Protein AF-A0A8B6DAU2-F1 (afdb_monomer_lite)

Foldseek 3Di:
DDKWKKAWQACAPQNQKKKWKALPPPPDLQDFFQAAARGWIAGQRFQFTHHRHPDGPDHWHHHGHGKMWMWDQDPVQQKIWIDIPPHTTDIDRHDADVNGIAIEMEDEHAWTKMKTPDQADFAFDPVCPDPQDPDDDQDCPDVKGWDPRQWTWTWTQDPVRPDTGTYIYGYNDSFIKMKDFDWDWDQPDDDPDDTDTDTHGRIMMIHGDDPVVCVVVPNDD

Organism: Mytilus galloprovincialis (NCBI:txid29158)

pLDDT: mean 75.39, std 19.55, range [30.34, 98.69]

Sequence (221 aa):
MYPLFVEIIECGDKTNIGIGICPGKTYPVNRMPGWNRWSIAYHADDGGIFIEAGAANSHVVKCTKGDVMSMFCDVVSKQLVFYKNDQEVKQIKINIPRGGYWPMIGMHSVGECVKLLEKDPWTPDPDDIPPKPASFKTYKYGNLWISPARNVSLTKKGYTGNQCGWMLLHNPTKVLIGYKVYMSLLDVSSNYMVKSYNFLPKGLILYKPSSFLKALIGYKV

Radius of gyration: 17.77 Å; chains: 1; bounding box: 42×59×45 Å

InterPro domains:
  IPR001870 B30.2/SPRY domain [PS50188] (1-123)
  IPR003877 SPRY domain [PF00622] (11-115)
  IPR013320 Concanavalin A-like lectin/glucanase domain superfamily [SSF49899] (9-118)
  IPR043136 B30.2/SPRY domain superfamily [G3DSA:2.60.120.920] (5-119)

Structure (mmCIF, N/CA/C/O backbone):
data_AF-A0A8B6DAU2-F1
#
_entry.id   AF-A0A8B6DAU2-F1
#
loop_
_atom_site.group_PDB
_atom_site.id
_atom_site.type_symbol
_atom_site.label_atom_id
_atom_site.label_alt_id
_atom_site.label_comp_id
_atom_site.label_asym_id
_atom_site.label_entity_id
_atom_site.label_seq_id
_atom_site.pdbx_PDB_ins_code
_atom_site.Cartn_x
_atom_site.Cartn_y
_atom_site.Cartn_z
_atom_site.occupancy
_atom_site.B_iso_or_equiv
_atom_site.auth_seq_id
_atom_site.auth_comp_id
_atom_site.auth_asym_id
_atom_site.auth_atom_id
_atom_site.pdbx_PDB_model_num
ATOM 1 N N . MET A 1 1 ? -6.209 9.721 11.620 1.00 74.19 1 MET A N 1
ATOM 2 C CA . MET A 1 1 ? -5.287 9.924 10.476 1.00 74.19 1 MET A CA 1
ATOM 3 C C . MET A 1 1 ? -6.110 10.372 9.275 1.00 74.19 1 MET A C 1
ATOM 5 O O . MET A 1 1 ? -7.293 10.056 9.253 1.00 74.19 1 MET A O 1
ATOM 9 N N . TYR A 1 2 ? -5.541 11.097 8.304 1.00 75.38 2 TYR A N 1
ATOM 10 C CA . TYR A 1 2 ? -6.251 11.328 7.038 1.00 75.38 2 TYR A CA 1
ATOM 11 C C . TYR A 1 2 ? -6.525 9.981 6.348 1.00 75.38 2 TYR A C 1
ATOM 13 O O . TYR A 1 2 ? -5.619 9.145 6.321 1.00 75.38 2 TYR A O 1
ATOM 21 N N . PRO A 1 3 ? -7.740 9.746 5.825 1.00 85.12 3 PRO A N 1
ATOM 22 C CA . PRO A 1 3 ? -7.993 8.574 5.001 1.00 85.12 3 PRO A CA 1
ATOM 23 C C . PRO A 1 3 ? -7.134 8.630 3.733 1.00 85.12 3 PRO A C 1
ATOM 25 O O . PRO A 1 3 ? -6.794 9.716 3.255 1.00 85.12 3 PRO A O 1
ATOM 28 N N . LEU A 1 4 ? -6.787 7.454 3.221 1.00 88.06 4 LEU A N 1
ATOM 29 C CA . LEU A 1 4 ? -6.023 7.281 1.990 1.00 88.06 4 LEU A CA 1
ATOM 30 C C . LEU A 1 4 ? -6.914 6.618 0.941 1.00 88.06 4 LEU A C 1
ATOM 32 O O . LEU A 1 4 ? -7.489 5.573 1.237 1.00 88.06 4 LEU A O 1
ATOM 36 N N . PHE A 1 5 ? -6.982 7.185 -0.265 1.00 91.12 5 PHE A N 1
ATOM 37 C CA . PHE A 1 5 ? -7.746 6.642 -1.394 1.00 91.12 5 PHE A CA 1
ATOM 38 C C . PHE A 1 5 ? -6.865 6.494 -2.633 1.00 91.12 5 PHE A C 1
ATOM 40 O O . PHE A 1 5 ? -6.298 7.470 -3.128 1.00 91.12 5 PHE A O 1
ATOM 47 N N . VAL A 1 6 ? -6.781 5.271 -3.153 1.00 92.75 6 VAL A N 1
ATOM 48 C CA . VAL A 1 6 ? -5.878 4.897 -4.242 1.00 92.75 6 VAL A CA 1
ATOM 49 C C . VAL A 1 6 ? -6.650 4.143 -5.321 1.00 92.75 6 VAL A C 1
ATOM 51 O O . VAL A 1 6 ? -7.092 3.021 -5.102 1.00 92.75 6 VAL A O 1
ATOM 54 N N . GLU A 1 7 ? -6.784 4.746 -6.499 1.00 93.38 7 GLU A N 1
ATOM 55 C CA . GLU A 1 7 ? -7.297 4.093 -7.709 1.00 93.38 7 GLU A CA 1
ATOM 56 C C . GLU A 1 7 ? -6.158 3.359 -8.424 1.00 93.38 7 GLU A C 1
ATOM 58 O O . GLU A 1 7 ? -5.105 3.949 -8.692 1.00 93.38 7 GLU A O 1
ATOM 63 N N . ILE A 1 8 ? -6.362 2.086 -8.769 1.00 93.25 8 ILE A N 1
ATOM 64 C CA . ILE A 1 8 ? -5.410 1.325 -9.585 1.00 93.25 8 ILE A CA 1
ATOM 65 C C . ILE A 1 8 ? -5.609 1.701 -11.054 1.00 93.25 8 ILE A C 1
ATOM 67 O O . ILE A 1 8 ? -6.568 1.279 -11.696 1.00 93.25 8 ILE A O 1
ATOM 71 N N . ILE A 1 9 ? -4.669 2.463 -11.610 1.00 91.44 9 ILE A N 1
ATOM 72 C CA . ILE A 1 9 ? -4.688 2.864 -13.022 1.00 91.44 9 ILE A CA 1
ATOM 73 C C . ILE A 1 9 ? -4.148 1.741 -13.908 1.00 91.44 9 ILE A C 1
ATOM 75 O O . ILE A 1 9 ? -4.709 1.463 -14.963 1.00 91.44 9 ILE A O 1
ATOM 79 N N . GLU A 1 10 ? -3.073 1.080 -13.475 1.00 88.56 10 GLU A N 1
ATOM 80 C CA . GLU A 1 10 ? -2.527 -0.109 -14.131 1.00 88.56 10 GLU A CA 1
ATOM 81 C C . GLU A 1 10 ? -1.996 -1.096 -13.089 1.00 88.56 10 GLU A C 1
ATOM 83 O O . GLU A 1 10 ? -1.278 -0.720 -12.160 1.00 88.56 10 GLU A O 1
ATOM 88 N N . CYS A 1 11 ? -2.306 -2.376 -13.286 1.00 90.56 11 CYS A N 1
ATOM 89 C CA . CYS A 1 11 ? -1.853 -3.473 -12.432 1.00 90.56 11 CYS A CA 1
ATOM 90 C C . CYS A 1 11 ? -0.347 -3.760 -12.540 1.00 90.56 11 CYS A C 1
ATOM 92 O O . CYS A 1 11 ? 0.236 -4.339 -11.629 1.00 90.56 11 CYS A O 1
ATOM 94 N N . GLY A 1 12 ? 0.291 -3.390 -13.651 1.00 88.88 12 GLY A N 1
ATOM 95 C CA . GLY A 1 12 ? 1.636 -3.872 -13.957 1.00 88.88 12 GLY A CA 1
ATOM 96 C C . GLY A 1 12 ? 1.700 -5.395 -14.106 1.00 88.88 12 GLY A C 1
ATOM 97 O O . GLY A 1 12 ? 0.687 -6.053 -14.335 1.00 88.88 12 GLY A O 1
ATOM 98 N N . ASP A 1 13 ? 2.901 -5.953 -13.980 1.00 88.56 13 ASP A N 1
ATOM 99 C CA . ASP A 1 13 ? 3.156 -7.371 -14.261 1.00 88.56 13 ASP A CA 1
ATOM 100 C C . ASP A 1 13 ? 2.507 -8.321 -13.245 1.00 88.56 13 ASP A C 1
ATOM 102 O O . ASP A 1 13 ? 2.150 -9.446 -13.593 1.00 88.56 13 ASP A O 1
ATOM 106 N N . LYS A 1 14 ? 2.420 -7.912 -11.971 1.00 92.06 14 LYS A N 1
ATOM 107 C CA . LYS A 1 14 ? 1.961 -8.786 -10.876 1.00 92.06 14 LYS A CA 1
ATOM 108 C C . LYS A 1 14 ? 0.899 -8.178 -9.970 1.00 92.06 14 LYS A C 1
ATOM 110 O O . LYS A 1 14 ? 0.321 -8.914 -9.184 1.00 92.06 14 LYS A O 1
ATOM 115 N N . THR A 1 15 ? 0.579 -6.889 -10.100 1.00 95.50 15 THR A N 1
ATOM 116 C CA . THR A 1 15 ? -0.373 -6.202 -9.201 1.00 95.50 15 THR A CA 1
ATOM 117 C C . THR A 1 15 ? 0.082 -6.184 -7.741 1.00 95.50 15 THR A C 1
ATOM 119 O O . THR A 1 15 ? -0.741 -6.125 -6.835 1.00 95.50 15 THR A O 1
ATOM 122 N N . ASN A 1 16 ? 1.391 -6.193 -7.488 1.00 94.19 16 ASN A N 1
ATOM 123 C CA . ASN A 1 16 ? 1.964 -6.122 -6.145 1.00 94.19 16 ASN A CA 1
ATOM 124 C C . ASN A 1 16 ? 1.904 -4.674 -5.622 1.00 94.19 16 ASN A C 1
ATOM 126 O O . ASN A 1 16 ? 2.924 -4.029 -5.357 1.00 94.19 16 ASN A O 1
ATOM 130 N N . ILE A 1 17 ? 0.678 -4.176 -5.502 1.00 94.88 17 ILE A N 1
ATOM 131 C CA . ILE A 1 17 ? 0.296 -2.863 -5.008 1.00 94.88 17 ILE A CA 1
ATOM 132 C C . ILE A 1 17 ? -0.278 -3.078 -3.611 1.00 94.88 17 ILE A C 1
ATOM 134 O O . ILE A 1 17 ? -1.172 -3.899 -3.425 1.00 94.88 17 ILE A O 1
ATOM 138 N N . GLY A 1 18 ? 0.221 -2.342 -2.622 1.00 96.25 18 GLY A N 1
ATOM 139 C CA . GLY A 1 18 ? -0.271 -2.429 -1.251 1.00 96.25 18 GLY A CA 1
ATOM 140 C C . GLY A 1 18 ? -0.490 -1.059 -0.633 1.00 96.25 18 GLY A C 1
ATOM 141 O O . GLY A 1 18 ? 0.333 -0.161 -0.816 1.00 96.25 18 GLY A O 1
ATOM 142 N N . ILE A 1 19 ? -1.565 -0.916 0.139 1.00 96.44 19 ILE A N 1
ATOM 143 C CA . ILE A 1 19 ? -1.792 0.243 1.010 1.00 96.44 19 ILE A CA 1
ATOM 144 C C . ILE A 1 19 ? -1.740 -0.188 2.470 1.00 96.44 19 ILE A C 1
ATOM 146 O O . ILE A 1 19 ? -2.122 -1.305 2.816 1.00 96.44 19 ILE A O 1
ATOM 150 N N . GLY A 1 20 ? -1.271 0.689 3.347 1.00 95.62 20 GLY A N 1
ATOM 151 C CA . GLY A 1 20 ? -1.185 0.355 4.759 1.00 95.62 20 GLY A CA 1
ATOM 152 C C . GLY A 1 20 ? -0.609 1.456 5.625 1.00 95.62 20 GLY A C 1
ATOM 153 O O . GLY A 1 20 ? -0.460 2.602 5.209 1.00 95.62 20 GLY A O 1
ATOM 154 N N . ILE A 1 21 ? -0.258 1.075 6.845 1.00 93.69 21 ILE A N 1
ATOM 155 C CA . ILE A 1 21 ? 0.375 1.934 7.840 1.00 93.69 21 ILE A CA 1
ATOM 156 C C . ILE A 1 21 ? 1.757 1.403 8.215 1.00 93.69 21 ILE A C 1
ATOM 158 O O . ILE A 1 21 ? 1.991 0.195 8.188 1.00 93.69 21 ILE A O 1
ATOM 162 N N . CYS A 1 22 ? 2.676 2.290 8.588 1.00 91.25 22 CYS A N 1
ATOM 163 C CA . CYS A 1 22 ? 4.025 1.948 9.050 1.00 91.25 22 CYS A CA 1
ATOM 164 C C . CYS A 1 22 ? 4.488 2.906 10.171 1.00 91.25 22 CYS A C 1
ATOM 166 O O . CYS A 1 22 ? 3.848 3.941 10.376 1.00 91.25 22 CYS A O 1
ATOM 168 N N . PRO A 1 23 ? 5.591 2.627 10.897 1.00 87.31 23 PRO A N 1
ATOM 169 C CA . PRO A 1 23 ? 6.072 3.472 11.996 1.00 87.31 23 PRO A CA 1
ATOM 170 C C . PRO A 1 23 ? 6.857 4.713 11.512 1.00 87.31 23 PRO A C 1
ATOM 172 O O . PRO A 1 23 ? 7.620 5.308 12.272 1.00 87.31 23 PRO A O 1
ATOM 175 N N . GLY A 1 24 ? 6.710 5.093 10.238 1.00 82.19 24 GLY A N 1
ATOM 176 C CA . GLY A 1 24 ? 7.394 6.223 9.610 1.00 82.19 24 GLY A CA 1
ATOM 177 C C . GLY A 1 24 ? 8.717 5.857 8.935 1.00 82.19 24 GLY A C 1
ATOM 178 O O . GLY A 1 24 ? 8.889 4.748 8.425 1.00 82.19 24 GLY A O 1
ATOM 179 N N . LYS A 1 25 ? 9.665 6.807 8.904 1.00 74.94 25 LYS A N 1
ATOM 180 C CA . LYS A 1 25 ? 10.915 6.712 8.115 1.00 74.94 25 LYS A CA 1
ATOM 181 C C . LYS A 1 25 ? 11.829 5.535 8.495 1.00 74.94 25 LYS A C 1
ATOM 183 O O . LYS A 1 25 ? 12.706 5.179 7.715 1.00 74.94 25 LYS A O 1
ATOM 188 N N . THR A 1 26 ? 11.637 4.932 9.668 1.00 79.88 26 THR A N 1
ATOM 189 C CA . THR A 1 26 ? 12.414 3.775 10.144 1.00 79.88 26 THR A CA 1
ATOM 190 C C . THR A 1 26 ? 11.991 2.452 9.501 1.00 79.88 26 THR A C 1
ATOM 192 O O . THR A 1 26 ? 12.681 1.447 9.674 1.00 79.88 26 THR A O 1
ATOM 195 N N . TYR A 1 27 ? 10.881 2.425 8.754 1.00 84.00 27 TYR A N 1
ATOM 196 C CA . TYR A 1 27 ? 10.439 1.221 8.060 1.00 84.00 27 TYR A CA 1
ATOM 197 C C . TYR A 1 27 ? 11.441 0.792 6.966 1.00 84.00 27 TYR A C 1
ATOM 199 O O . TYR A 1 27 ? 11.883 1.642 6.183 1.00 84.00 27 TYR A O 1
ATOM 207 N N . PRO A 1 28 ? 11.805 -0.505 6.858 1.00 80.56 28 PRO A N 1
ATOM 208 C CA . PRO A 1 28 ? 12.830 -0.952 5.917 1.00 80.56 28 PRO A CA 1
ATOM 209 C C . PRO A 1 28 ? 12.500 -0.632 4.456 1.00 80.56 28 PRO A C 1
ATOM 211 O O . PRO A 1 28 ? 11.464 -1.027 3.928 1.00 80.56 28 PRO A O 1
ATOM 214 N N . VAL A 1 29 ? 13.441 0.009 3.762 1.00 69.25 29 VAL A N 1
ATOM 215 C CA . VAL A 1 29 ? 13.309 0.515 2.380 1.00 69.25 29 VAL A CA 1
ATOM 216 C C . VAL A 1 29 ? 13.177 -0.564 1.290 1.00 69.25 29 VAL A C 1
ATOM 218 O O . VAL A 1 29 ? 13.061 -0.249 0.114 1.00 69.25 29 VAL A O 1
ATOM 221 N N . ASN A 1 30 ? 13.242 -1.847 1.640 1.00 72.25 30 ASN A N 1
ATOM 222 C CA . ASN A 1 30 ? 13.208 -2.986 0.715 1.00 72.25 30 ASN A CA 1
ATOM 223 C C . ASN A 1 30 ? 12.055 -3.969 0.998 1.00 72.25 30 ASN A C 1
ATOM 225 O O . ASN A 1 30 ? 12.125 -5.130 0.599 1.00 72.25 30 ASN A O 1
ATOM 229 N N . ARG A 1 31 ? 11.022 -3.535 1.729 1.00 84.19 31 ARG A N 1
ATOM 230 C CA . ARG A 1 31 ? 9.910 -4.371 2.192 1.00 84.19 31 ARG A CA 1
ATOM 231 C C . ARG A 1 31 ? 8.568 -3.732 1.853 1.00 84.19 31 ARG A C 1
ATOM 233 O O . ARG A 1 31 ? 8.398 -2.541 2.076 1.00 84.19 31 ARG A O 1
ATOM 240 N N . MET A 1 32 ? 7.612 -4.518 1.363 1.00 91.38 32 MET A N 1
ATOM 241 C CA . MET A 1 32 ? 6.249 -4.023 1.146 1.00 91.38 32 MET A CA 1
ATOM 242 C C . MET A 1 32 ? 5.592 -3.608 2.473 1.00 91.38 32 MET A C 1
ATOM 244 O O . MET A 1 32 ? 6.011 -4.085 3.536 1.00 91.38 32 MET A O 1
ATOM 248 N N . PRO A 1 33 ? 4.564 -2.742 2.439 1.00 94.00 33 PRO A N 1
ATOM 249 C CA . PRO A 1 33 ? 3.736 -2.453 3.606 1.00 94.00 33 PRO A CA 1
ATOM 250 C C . PRO A 1 33 ? 3.248 -3.750 4.276 1.00 94.00 33 PRO A C 1
ATOM 252 O O . PRO A 1 33 ? 2.896 -4.708 3.590 1.00 94.00 33 PRO A O 1
ATOM 255 N N . GLY A 1 34 ? 3.233 -3.800 5.607 1.00 96.00 34 GLY A N 1
ATOM 256 C CA . GLY A 1 34 ? 2.745 -4.942 6.391 1.00 96.00 34 GLY A CA 1
ATOM 257 C C . GLY A 1 34 ? 3.768 -6.049 6.666 1.00 96.00 34 GLY A C 1
ATOM 258 O O . GLY A 1 34 ? 3.528 -6.900 7.514 1.00 96.00 34 GLY A O 1
ATOM 259 N N . TRP A 1 35 ? 4.924 -6.046 5.996 1.00 95.19 35 TRP A N 1
ATOM 260 C CA . TRP A 1 35 ? 5.907 -7.138 6.071 1.00 95.19 35 TRP A CA 1
ATOM 261 C C . TRP A 1 35 ? 6.837 -7.133 7.283 1.00 95.19 35 TRP A C 1
ATOM 263 O O . TRP A 1 35 ? 7.576 -8.102 7.494 1.00 95.19 35 TRP A O 1
ATOM 273 N N . ASN A 1 36 ? 6.864 -6.034 8.028 1.00 94.94 36 ASN A N 1
ATOM 274 C CA . ASN A 1 36 ? 7.747 -5.830 9.166 1.00 94.94 36 ASN A CA 1
ATOM 275 C C . ASN A 1 36 ? 6.984 -5.208 10.335 1.00 94.94 36 ASN A C 1
ATOM 277 O O . ASN A 1 36 ? 5.930 -4.601 10.154 1.00 94.94 36 ASN A O 1
ATOM 281 N N . ARG A 1 37 ? 7.560 -5.354 11.532 1.00 94.31 37 ARG A N 1
ATOM 282 C CA . ARG A 1 37 ? 7.003 -4.889 12.806 1.00 94.31 37 ARG A CA 1
ATOM 283 C C . ARG A 1 37 ? 6.448 -3.466 12.732 1.00 94.31 37 ARG A C 1
ATOM 285 O O . ARG A 1 37 ? 7.068 -2.592 12.122 1.00 94.31 37 ARG A O 1
ATOM 292 N N . TRP A 1 38 ? 5.325 -3.245 13.411 1.00 93.25 38 TRP A N 1
ATOM 293 C CA . TRP A 1 38 ? 4.573 -1.989 13.411 1.00 93.25 38 TRP A CA 1
ATOM 294 C C . TRP A 1 38 ? 4.088 -1.560 12.023 1.00 93.25 38 TRP A C 1
ATOM 296 O O . TRP A 1 38 ? 3.994 -0.369 11.732 1.00 93.25 38 TRP A O 1
ATOM 306 N N . SER A 1 39 ? 3.796 -2.511 11.137 1.00 95.06 39 SER A N 1
ATOM 307 C CA . SER A 1 39 ? 3.176 -2.222 9.851 1.00 95.06 39 SER A CA 1
ATOM 308 C C . SER A 1 39 ? 2.064 -3.205 9.548 1.00 95.06 39 SER A C 1
ATOM 310 O O . SER A 1 39 ? 2.181 -4.402 9.808 1.00 95.06 39 SER A O 1
ATOM 312 N N . ILE A 1 40 ? 0.979 -2.672 8.993 1.00 97.88 40 ILE A N 1
ATOM 313 C CA . ILE A 1 40 ? -0.215 -3.424 8.625 1.00 97.88 40 ILE A CA 1
ATOM 314 C C . ILE A 1 40 ? -0.658 -2.960 7.246 1.00 97.88 40 ILE A C 1
ATOM 316 O O . ILE A 1 40 ? -0.667 -1.755 6.991 1.00 97.88 40 ILE A O 1
ATOM 320 N N . ALA A 1 41 ? -1.015 -3.889 6.365 1.00 98.06 41 ALA A N 1
ATOM 321 C CA . ALA A 1 41 ? -1.342 -3.563 4.985 1.00 98.06 41 ALA A CA 1
ATOM 322 C C . ALA A 1 41 ? -2.348 -4.509 4.340 1.00 98.06 41 ALA A C 1
ATOM 324 O O . ALA A 1 41 ? -2.502 -5.653 4.759 1.00 98.06 41 ALA A O 1
ATOM 325 N N . TYR A 1 42 ? -2.954 -4.008 3.272 1.00 98.56 42 TYR A N 1
ATOM 326 C CA . TYR A 1 42 ? -3.819 -4.722 2.348 1.00 98.56 42 TYR A CA 1
ATOM 327 C C . TYR A 1 42 ? -3.184 -4.712 0.951 1.00 98.56 42 TYR A C 1
ATOM 329 O O . TYR A 1 42 ? -2.805 -3.644 0.460 1.00 98.56 42 TYR A O 1
ATOM 337 N N . HIS A 1 43 ? -3.002 -5.891 0.349 1.00 98.38 43 HIS A N 1
ATOM 338 C CA . HIS A 1 43 ? -2.325 -6.084 -0.941 1.00 98.38 43 HIS A CA 1
ATOM 339 C C . HIS A 1 43 ? -3.321 -6.487 -2.039 1.00 98.38 43 HIS A C 1
ATOM 341 O O . HIS A 1 43 ? -4.259 -7.250 -1.805 1.00 98.38 43 HIS A O 1
ATOM 347 N N . ALA A 1 44 ? -3.138 -5.933 -3.237 1.00 98.44 44 ALA A N 1
ATOM 348 C CA . ALA A 1 44 ? -4.082 -6.038 -4.346 1.00 98.44 44 ALA A CA 1
ATOM 349 C C . ALA A 1 44 ? -4.023 -7.386 -5.085 1.00 98.44 44 ALA A C 1
ATOM 351 O O . ALA A 1 44 ? -5.065 -7.892 -5.505 1.00 98.44 44 ALA A O 1
ATOM 352 N N . ASP A 1 45 ? -2.832 -7.969 -5.232 1.00 98.06 45 ASP A N 1
ATOM 353 C CA . ASP A 1 45 ? -2.551 -9.176 -6.019 1.00 98.06 45 ASP A CA 1
ATOM 354 C C . ASP A 1 45 ? -3.223 -10.435 -5.462 1.00 98.06 45 ASP A C 1
ATOM 356 O O . ASP A 1 45 ? -3.782 -11.257 -6.205 1.00 98.06 45 ASP A O 1
ATOM 360 N N . ASP A 1 46 ? -3.191 -10.595 -4.143 1.00 97.81 46 ASP A N 1
ATOM 361 C CA . ASP A 1 46 ? -3.683 -11.777 -3.440 1.00 97.81 46 ASP A CA 1
ATOM 362 C C . ASP A 1 46 ? -4.827 -11.480 -2.462 1.00 97.81 46 ASP A C 1
ATOM 364 O O . ASP A 1 46 ? -5.399 -12.411 -1.890 1.00 97.81 46 ASP A O 1
ATOM 368 N N . GLY A 1 47 ? -5.196 -10.207 -2.298 1.00 98.44 47 GLY A N 1
ATOM 369 C CA . GLY A 1 47 ? -6.175 -9.778 -1.307 1.00 98.44 47 GLY A CA 1
ATOM 370 C C . GLY A 1 47 ? -5.664 -9.930 0.129 1.00 98.44 47 GLY A C 1
ATOM 371 O O . GLY A 1 47 ? -6.459 -9.995 1.063 1.00 98.44 47 GLY A O 1
ATOM 372 N N . GLY A 1 48 ? -4.356 -10.075 0.319 1.00 98.62 48 GLY A N 1
ATOM 373 C CA . GLY A 1 48 ? -3.730 -10.399 1.586 1.00 98.62 48 GLY A CA 1
ATOM 374 C C . GLY A 1 48 ? -3.758 -9.230 2.562 1.00 98.62 48 GLY A C 1
ATOM 375 O O . GLY A 1 48 ? -3.477 -8.081 2.218 1.00 98.62 48 GLY A O 1
ATOM 376 N N . ILE A 1 49 ? -4.066 -9.545 3.816 1.00 98.69 49 ILE A N 1
ATOM 377 C CA . ILE A 1 49 ? -3.911 -8.667 4.970 1.00 98.69 49 ILE A CA 1
ATOM 378 C C . ILE A 1 49 ? -2.622 -9.065 5.678 1.00 98.69 49 ILE A C 1
ATOM 380 O O . ILE A 1 49 ? -2.540 -10.130 6.290 1.00 98.69 49 ILE A O 1
ATOM 384 N N . PHE A 1 50 ? -1.613 -8.208 5.609 1.00 98.44 50 PHE A N 1
ATOM 385 C CA . PHE A 1 50 ? -0.297 -8.427 6.200 1.00 98.44 50 PHE A CA 1
ATOM 386 C C . PHE A 1 50 ? -0.204 -7.670 7.520 1.00 98.44 50 PHE A C 1
ATOM 388 O O . PHE A 1 50 ? -0.467 -6.470 7.561 1.00 98.44 50 PHE A O 1
ATOM 395 N N . ILE A 1 51 ? 0.159 -8.369 8.595 1.00 97.75 51 ILE A N 1
ATOM 396 C CA . ILE A 1 51 ? 0.287 -7.806 9.943 1.00 97.75 51 ILE A CA 1
ATOM 397 C C . ILE A 1 51 ? 1.670 -8.176 10.457 1.00 97.75 51 ILE A C 1
ATOM 399 O O . ILE A 1 51 ? 1.892 -9.295 10.911 1.00 97.75 51 ILE A O 1
ATOM 403 N N . GLU A 1 52 ? 2.596 -7.228 10.365 1.00 96.50 52 GLU A N 1
ATOM 404 C CA . GLU A 1 52 ? 3.949 -7.330 10.913 1.00 96.50 52 GLU A CA 1
ATOM 405 C C . GLU A 1 52 ? 4.775 -8.543 10.434 1.00 96.50 52 GLU A C 1
ATOM 407 O O . GLU A 1 52 ? 5.755 -8.924 11.078 1.00 96.50 52 GLU A O 1
ATOM 412 N N . ALA A 1 53 ? 4.415 -9.138 9.293 1.00 96.25 53 ALA A N 1
ATOM 413 C CA . ALA A 1 53 ? 4.978 -10.391 8.801 1.00 96.25 53 ALA A CA 1
ATOM 414 C C . ALA A 1 53 ? 4.986 -10.453 7.270 1.00 96.25 53 ALA A C 1
ATOM 416 O O . ALA A 1 53 ? 4.100 -9.930 6.604 1.00 96.25 53 ALA A O 1
ATOM 417 N N . GLY A 1 54 ? 5.985 -11.134 6.697 1.00 92.31 54 GLY A N 1
ATOM 418 C CA . GLY A 1 54 ? 6.120 -11.301 5.242 1.00 92.31 54 GLY A CA 1
ATOM 419 C C . GLY A 1 54 ? 5.123 -12.274 4.601 1.00 92.31 54 GLY A C 1
ATOM 420 O O . GLY A 1 54 ? 5.142 -12.425 3.386 1.00 92.31 54 GLY A O 1
ATOM 421 N N . ALA A 1 55 ? 4.284 -12.934 5.399 1.00 96.31 55 ALA A N 1
ATOM 422 C CA . ALA A 1 55 ? 3.191 -13.784 4.943 1.00 96.31 55 ALA A CA 1
ATOM 423 C C . ALA A 1 55 ? 1.855 -13.148 5.342 1.00 96.31 55 ALA A C 1
ATOM 425 O O . ALA A 1 55 ? 1.760 -12.525 6.404 1.00 96.31 55 ALA A O 1
ATOM 426 N N . ALA A 1 56 ? 0.835 -13.308 4.499 1.00 97.19 56 ALA A N 1
ATOM 427 C CA . ALA A 1 56 ? -0.495 -12.793 4.783 1.00 97.19 56 ALA A CA 1
ATOM 428 C C . ALA A 1 56 ? -1.068 -13.473 6.037 1.00 97.19 56 ALA A C 1
ATOM 430 O O . ALA A 1 56 ? -1.004 -14.690 6.197 1.00 97.19 56 ALA A O 1
ATOM 431 N N . ASN A 1 57 ? -1.635 -12.673 6.936 1.00 98.00 57 ASN A N 1
ATOM 432 C CA . ASN A 1 57 ? -2.350 -13.163 8.110 1.00 98.00 57 ASN A CA 1
ATOM 433 C C . ASN A 1 57 ? -3.736 -13.711 7.734 1.00 98.00 57 ASN A C 1
ATOM 435 O O . ASN A 1 57 ? -4.206 -14.683 8.316 1.00 98.00 57 ASN A O 1
ATOM 439 N N . SER A 1 58 ? -4.399 -13.066 6.775 1.00 98.38 58 SER A N 1
ATOM 440 C CA . SER A 1 58 ? -5.674 -13.500 6.201 1.00 98.38 58 SER A CA 1
ATOM 441 C C . SER A 1 58 ? -5.809 -12.958 4.781 1.00 98.38 58 SER A C 1
ATOM 443 O O . SER A 1 58 ? -5.060 -12.063 4.400 1.00 98.38 58 SER A O 1
ATOM 445 N N . HIS A 1 59 ? -6.765 -13.476 4.015 1.00 98.56 59 HIS A N 1
ATOM 446 C CA . HIS A 1 59 ? -7.097 -12.970 2.685 1.00 98.56 59 HIS A CA 1
ATOM 447 C C . HIS A 1 59 ? -8.533 -12.449 2.671 1.00 98.56 59 HIS A C 1
ATOM 449 O O . HIS A 1 59 ? -9.418 -13.024 3.306 1.00 98.56 59 HIS A O 1
ATOM 455 N N . VAL A 1 60 ? -8.742 -11.354 1.953 1.00 98.00 60 VAL A N 1
ATOM 456 C CA . VAL A 1 60 ? -10.045 -10.759 1.656 1.00 98.00 60 VAL A CA 1
ATOM 457 C C . VAL A 1 60 ? -10.236 -10.746 0.133 1.00 98.00 60 VAL A C 1
ATOM 459 O O . VAL A 1 60 ? -9.824 -11.680 -0.555 1.00 98.00 60 VAL A O 1
ATOM 462 N N . VAL A 1 61 ? -10.878 -9.723 -0.425 1.00 98.12 61 VAL A N 1
ATOM 463 C CA . VAL A 1 61 ? -11.027 -9.568 -1.878 1.00 98.12 61 VAL A CA 1
ATOM 464 C C . VAL A 1 61 ? -9.739 -9.051 -2.524 1.00 98.12 61 VAL A C 1
ATOM 466 O O . VAL A 1 61 ? -9.002 -8.278 -1.921 1.00 98.12 61 VAL A O 1
ATOM 469 N N . LYS A 1 62 ? -9.467 -9.454 -3.766 1.00 98.50 62 LYS A N 1
ATOM 470 C CA . LYS A 1 62 ? -8.382 -8.893 -4.592 1.00 98.50 62 LYS A CA 1
ATOM 471 C C . LYS A 1 62 ? -8.799 -7.562 -5.216 1.00 98.50 62 LYS A C 1
ATOM 473 O O . LYS A 1 62 ? -10.000 -7.319 -5.382 1.00 98.50 62 LYS A O 1
ATOM 478 N N . CYS A 1 63 ? -7.827 -6.764 -5.646 1.00 98.44 63 CYS A N 1
ATOM 479 C CA . CYS A 1 63 ? -8.064 -5.547 -6.424 1.00 98.44 63 CYS A CA 1
ATOM 480 C C . CYS A 1 63 ? -7.397 -5.621 -7.797 1.00 98.44 63 CYS A C 1
ATOM 482 O O . CYS A 1 63 ? -6.350 -6.239 -7.970 1.00 98.44 63 CYS A O 1
ATOM 484 N N . THR A 1 64 ? -8.014 -4.982 -8.783 1.00 98.06 64 THR A N 1
ATOM 485 C CA . THR A 1 64 ? -7.510 -4.894 -10.154 1.00 98.06 64 THR A CA 1
ATOM 486 C C . THR A 1 64 ? -7.666 -3.477 -10.704 1.00 98.06 64 THR A C 1
ATOM 488 O O . THR A 1 64 ? -8.077 -2.559 -9.999 1.00 98.06 64 THR A O 1
ATOM 491 N N . LYS A 1 65 ? -7.298 -3.277 -11.968 1.00 95.75 65 LYS A N 1
ATOM 492 C CA . LYS A 1 65 ? -7.419 -2.001 -12.668 1.00 95.75 65 LYS A CA 1
ATOM 493 C C . LYS A 1 65 ? -8.841 -1.440 -12.556 1.00 95.75 65 LYS A C 1
ATOM 495 O O . LYS A 1 65 ? -9.808 -2.138 -12.843 1.00 95.75 65 LYS A O 1
ATOM 500 N N . GLY A 1 66 ? -8.939 -0.168 -12.181 1.00 94.88 66 GLY A N 1
ATOM 501 C CA . GLY A 1 66 ? -10.190 0.551 -11.943 1.00 94.88 66 GLY A CA 1
ATOM 502 C C . GLY A 1 66 ? -10.732 0.426 -10.517 1.00 94.88 66 GLY A C 1
ATOM 503 O O . GLY A 1 66 ? -11.569 1.238 -10.135 1.00 94.88 66 GLY A O 1
ATOM 504 N N . ASP A 1 67 ? -10.250 -0.529 -9.711 1.00 98.38 67 ASP A N 1
ATOM 505 C CA . ASP A 1 67 ? -10.642 -0.610 -8.304 1.00 98.38 67 ASP A CA 1
ATOM 506 C C . ASP A 1 67 ? -9.998 0.518 -7.485 1.00 98.38 67 ASP A C 1
ATOM 508 O O . ASP A 1 67 ? -8.835 0.892 -7.682 1.00 98.38 67 ASP A O 1
ATOM 512 N N . VAL A 1 68 ? -10.753 1.011 -6.507 1.00 97.62 68 VAL A N 1
ATOM 513 C CA . VAL A 1 68 ? -10.288 1.933 -5.475 1.00 97.62 68 VAL A CA 1
ATOM 514 C C . VAL A 1 68 ? -10.003 1.147 -4.204 1.00 97.62 68 VAL A C 1
ATOM 516 O O . VAL A 1 68 ? -10.906 0.588 -3.581 1.00 97.62 68 VAL A O 1
ATOM 519 N N . MET A 1 69 ? -8.740 1.137 -3.796 1.00 98.06 69 MET A N 1
ATOM 520 C CA . MET A 1 69 ? -8.317 0.699 -2.472 1.00 98.06 69 MET A CA 1
ATOM 521 C C . MET A 1 69 ? -8.304 1.904 -1.541 1.00 98.06 69 MET A C 1
ATOM 523 O O . MET A 1 69 ? -7.706 2.933 -1.864 1.00 98.06 69 MET A O 1
ATOM 527 N N . SER A 1 70 ? -8.910 1.787 -0.364 1.00 96.50 70 SER A N 1
ATOM 528 C CA . SER A 1 70 ? -8.817 2.848 0.636 1.00 96.50 70 SER A CA 1
ATOM 529 C C . SER A 1 70 ? -8.632 2.319 2.047 1.00 96.50 70 SER A C 1
ATOM 531 O O . SER A 1 70 ? -8.871 1.147 2.349 1.00 96.50 70 SER A O 1
ATOM 533 N N . MET A 1 71 ? -8.128 3.189 2.917 1.00 95.38 71 MET A N 1
ATOM 534 C CA . MET A 1 71 ? -7.981 2.884 4.331 1.00 95.38 71 MET A CA 1
ATOM 535 C C . MET A 1 71 ? -8.249 4.094 5.212 1.00 95.38 71 MET A C 1
ATOM 537 O O . MET A 1 71 ? -7.981 5.240 4.841 1.00 95.38 71 MET A O 1
ATOM 541 N N . PHE A 1 72 ? -8.704 3.814 6.426 1.00 92.56 72 PHE A N 1
ATOM 542 C CA . PHE A 1 72 ? -8.871 4.803 7.475 1.00 92.56 72 PHE A CA 1
ATOM 543 C C . PHE A 1 72 ? -8.303 4.279 8.791 1.00 92.56 72 PHE A C 1
ATOM 545 O O . PHE A 1 72 ? -8.612 3.172 9.223 1.00 92.56 72 PHE A O 1
ATOM 552 N N . CYS A 1 73 ? -7.455 5.089 9.423 1.00 90.94 73 CYS A N 1
ATOM 553 C CA . CYS A 1 73 ? -6.867 4.799 10.725 1.00 90.94 73 CYS A CA 1
ATOM 554 C C . CYS A 1 73 ? -7.386 5.815 11.744 1.00 90.94 73 CYS A C 1
ATOM 556 O O . CYS A 1 73 ? -6.961 6.983 11.773 1.00 90.94 73 CYS A O 1
ATOM 558 N N . ASP A 1 74 ? -8.320 5.358 12.571 1.00 88.94 74 ASP A N 1
ATOM 559 C CA . ASP A 1 74 ? -8.805 6.098 13.720 1.00 88.94 74 ASP A CA 1
ATOM 560 C C . ASP A 1 74 ? -7.888 5.831 14.915 1.00 88.94 74 ASP A C 1
ATOM 562 O O . ASP A 1 74 ? -7.849 4.747 15.497 1.00 88.94 74 ASP A O 1
ATOM 566 N N . VAL A 1 75 ? -7.134 6.861 15.284 1.00 84.06 75 VAL A N 1
ATOM 567 C CA . VAL A 1 75 ? -6.182 6.814 16.396 1.00 84.06 75 VAL A CA 1
ATOM 568 C C . VAL A 1 75 ? -6.869 6.887 17.760 1.00 84.06 75 VAL A C 1
ATOM 570 O O . VAL A 1 75 ? -6.267 6.470 18.747 1.00 84.06 75 VAL A O 1
ATOM 573 N N . VAL A 1 76 ? -8.108 7.393 17.825 1.00 87.50 76 VAL A N 1
ATOM 574 C CA . VAL A 1 76 ? -8.887 7.505 19.065 1.00 87.50 76 VAL A CA 1
ATOM 575 C C . VAL A 1 76 ? -9.473 6.145 19.418 1.00 87.50 76 VAL A C 1
ATOM 577 O O . VAL A 1 76 ? -9.184 5.614 20.489 1.00 87.50 76 VAL A O 1
ATOM 580 N N . SER A 1 77 ? -10.230 5.539 18.496 1.00 91.94 77 SER A N 1
ATOM 581 C CA . SER A 1 77 ? -10.768 4.183 18.689 1.00 91.94 77 SER A CA 1
ATOM 582 C C . SER A 1 77 ? -9.723 3.078 18.499 1.00 91.94 77 SER A C 1
ATOM 584 O O . SER A 1 77 ? -9.971 1.927 18.863 1.00 91.94 77 SER A O 1
ATOM 586 N N . LYS A 1 78 ? -8.534 3.426 17.988 1.00 94.62 78 LYS A N 1
ATOM 587 C CA . LYS A 1 78 ? -7.433 2.507 17.672 1.00 94.62 78 LYS A CA 1
ATOM 588 C C . LYS A 1 78 ? -7.859 1.420 16.686 1.00 94.62 78 LYS A C 1
ATOM 590 O O . LYS A 1 78 ? -7.574 0.237 16.888 1.00 94.62 78 LYS A O 1
ATOM 595 N N . GLN A 1 79 ? -8.529 1.839 15.620 1.00 96.38 79 GLN A N 1
ATOM 596 C CA . GLN A 1 79 ? -9.009 0.966 14.558 1.00 96.38 79 GLN A CA 1
ATOM 597 C C . GLN A 1 79 ? -8.384 1.356 13.221 1.00 96.38 79 GLN A C 1
ATOM 599 O O . GLN A 1 79 ? -8.341 2.529 12.854 1.00 96.38 79 GLN A O 1
ATOM 604 N N . LEU A 1 80 ? -7.928 0.350 12.483 1.00 97.06 80 LEU A N 1
ATOM 605 C CA . LEU A 1 80 ? -7.574 0.444 11.075 1.00 97.06 80 LEU A CA 1
ATOM 606 C C . LEU A 1 80 ?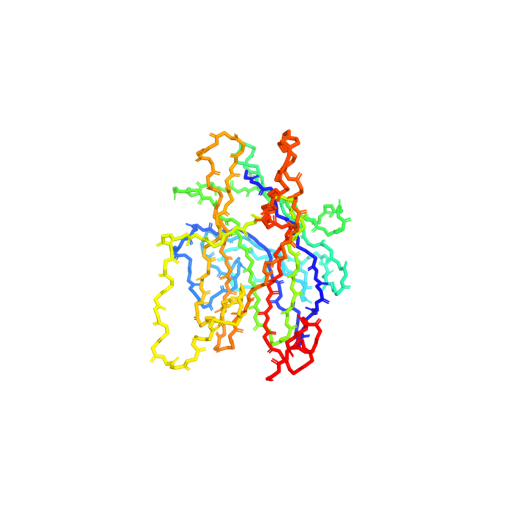 -8.636 -0.292 10.266 1.00 97.06 80 LEU A C 1
ATOM 608 O O . LEU A 1 80 ? -8.927 -1.452 10.552 1.00 97.06 80 LEU A O 1
ATOM 612 N N . VAL A 1 81 ? -9.188 0.368 9.257 1.00 98.19 81 VAL A N 1
ATOM 613 C CA . VAL A 1 81 ? -10.196 -0.213 8.371 1.00 98.19 81 VAL A CA 1
ATOM 614 C C . VAL A 1 81 ? -9.732 -0.090 6.928 1.00 98.19 81 VAL A C 1
ATOM 616 O O . VAL A 1 81 ? -9.269 0.978 6.525 1.00 98.19 81 VAL A O 1
ATOM 619 N N . PHE A 1 82 ? -9.849 -1.176 6.172 1.00 98.50 82 PHE A N 1
ATOM 620 C CA . PHE A 1 82 ? -9.579 -1.249 4.740 1.00 98.50 82 PHE A CA 1
ATOM 621 C C . PHE A 1 82 ? -10.880 -1.402 3.961 1.00 98.50 82 PHE A C 1
ATOM 623 O O . PHE A 1 82 ? -11.793 -2.106 4.402 1.00 98.50 82 PHE A O 1
ATOM 630 N N . TYR A 1 83 ? -10.917 -0.806 2.774 1.00 98.44 83 TYR A N 1
ATOM 631 C CA . TYR A 1 83 ? -12.056 -0.853 1.870 1.00 98.44 83 TYR A CA 1
ATOM 632 C C . TYR A 1 83 ? -11.610 -1.136 0.436 1.00 98.44 83 TYR A C 1
ATOM 634 O O . TYR A 1 83 ? -10.499 -0.783 0.020 1.00 98.44 83 TYR A O 1
ATOM 642 N N . LYS A 1 84 ? -12.531 -1.722 -0.326 1.00 98.31 84 LYS A N 1
ATOM 643 C CA . LYS A 1 84 ? -12.485 -1.827 -1.781 1.00 98.31 84 LYS A CA 1
ATOM 644 C C . LYS A 1 84 ? -13.761 -1.203 -2.338 1.00 98.31 84 LYS A C 1
ATOM 646 O O . LYS A 1 84 ? -14.843 -1.669 -1.999 1.00 98.31 84 LYS A O 1
ATOM 651 N N . ASN A 1 85 ? -13.646 -0.202 -3.210 1.00 97.00 85 ASN A N 1
ATOM 652 C CA . ASN A 1 85 ? -14.794 0.467 -3.843 1.00 97.00 85 ASN A CA 1
ATOM 653 C C . ASN A 1 85 ? -15.868 0.870 -2.810 1.00 97.00 85 ASN A C 1
ATOM 655 O O . ASN A 1 85 ? -17.036 0.512 -2.943 1.00 97.00 85 ASN A O 1
ATOM 659 N N . ASP A 1 86 ? -15.427 1.530 -1.735 1.00 94.88 86 ASP A N 1
ATOM 660 C CA . ASP A 1 86 ? -16.237 1.969 -0.586 1.00 94.88 86 ASP A CA 1
ATOM 661 C C . ASP A 1 86 ? -16.897 0.855 0.250 1.00 94.88 86 ASP A C 1
ATOM 663 O O . ASP A 1 86 ? -17.563 1.137 1.246 1.00 94.88 86 ASP A O 1
ATOM 667 N N . GLN A 1 87 ? -16.668 -0.419 -0.077 1.00 97.56 87 GLN A N 1
ATOM 668 C CA . GLN A 1 87 ? -17.096 -1.554 0.739 1.00 97.56 87 GLN A CA 1
ATOM 669 C C . GLN A 1 87 ? -16.001 -1.940 1.729 1.00 97.56 87 GLN A C 1
ATOM 671 O O . GLN A 1 87 ? -14.854 -2.164 1.337 1.00 97.56 87 GLN A O 1
ATOM 676 N N . GLU A 1 88 ? -16.345 -2.029 3.014 1.00 98.19 88 GLU A N 1
ATOM 677 C CA . GLU A 1 88 ? -15.417 -2.485 4.049 1.00 98.19 88 GLU A CA 1
ATOM 678 C C . GLU A 1 88 ? -15.006 -3.937 3.783 1.00 98.19 88 GLU A C 1
ATOM 680 O O . GLU A 1 88 ? -15.851 -4.812 3.599 1.00 98.19 88 GLU A O 1
ATOM 685 N N . VAL A 1 89 ? -13.698 -4.198 3.785 1.00 98.31 89 VAL A N 1
ATOM 686 C CA . VAL A 1 89 ? -13.150 -5.550 3.586 1.00 98.31 89 VAL A CA 1
ATOM 687 C C . VAL A 1 89 ? -12.480 -6.093 4.841 1.00 98.31 89 VAL A C 1
ATOM 689 O O . VAL A 1 89 ? -12.408 -7.309 5.024 1.00 98.31 89 VAL A O 1
ATOM 692 N N . LYS A 1 90 ? -11.965 -5.216 5.714 1.00 98.38 90 LYS A N 1
ATOM 693 C CA . LYS A 1 90 ? -11.293 -5.626 6.950 1.00 98.38 90 LYS A CA 1
ATOM 694 C C . LYS A 1 90 ? -11.211 -4.493 7.967 1.00 98.38 90 LYS A C 1
ATOM 696 O O . LYS A 1 90 ? -10.668 -3.437 7.658 1.00 98.38 90 LYS A O 1
ATOM 701 N N . GLN A 1 91 ? -11.588 -4.782 9.210 1.00 98.19 91 GLN A N 1
ATOM 702 C CA . GLN A 1 91 ? -11.293 -3.961 10.384 1.00 98.19 91 GLN A CA 1
ATOM 703 C C . GLN A 1 91 ? -10.276 -4.662 11.300 1.00 98.19 91 GLN A C 1
ATOM 705 O O . GLN A 1 91 ? -10.330 -5.877 11.505 1.00 98.19 91 GLN A O 1
ATOM 710 N N . ILE A 1 92 ? -9.324 -3.898 11.840 1.00 98.06 92 ILE A N 1
ATOM 711 C CA . ILE A 1 92 ? -8.223 -4.388 12.675 1.00 98.06 92 ILE A CA 1
ATOM 712 C C . ILE A 1 92 ? -8.002 -3.428 13.842 1.00 98.06 92 ILE A C 1
ATOM 714 O O . ILE A 1 92 ? -7.751 -2.239 13.641 1.00 98.06 92 ILE A O 1
ATOM 718 N N . LYS A 1 93 ? -7.998 -3.967 15.065 1.00 97.00 93 LYS A N 1
ATOM 719 C CA . LYS A 1 93 ? -7.592 -3.221 16.258 1.00 97.00 93 LYS A CA 1
ATOM 720 C C . LYS A 1 93 ? -6.078 -3.070 16.282 1.00 97.00 93 LYS A C 1
ATOM 722 O O . LYS A 1 93 ? -5.353 -4.057 16.178 1.00 97.00 93 LYS A O 1
ATOM 727 N N . ILE A 1 94 ? -5.605 -1.844 16.459 1.00 94.81 94 ILE A N 1
ATOM 728 C CA . ILE A 1 94 ? -4.181 -1.514 16.392 1.00 94.81 94 ILE A CA 1
ATOM 729 C C . ILE A 1 94 ? -3.653 -0.996 17.726 1.00 94.81 94 ILE A C 1
ATOM 731 O O . ILE A 1 94 ? -4.357 -0.369 18.513 1.00 94.81 94 ILE A O 1
ATOM 735 N N . ASN A 1 95 ? -2.367 -1.217 17.969 1.00 91.31 95 ASN A N 1
ATOM 736 C CA . ASN A 1 95 ? -1.628 -0.492 18.996 1.00 91.31 95 ASN A CA 1
ATOM 737 C C . ASN A 1 95 ? -0.864 0.641 18.322 1.00 91.31 95 ASN A C 1
ATOM 739 O O . ASN A 1 95 ? -0.245 0.417 17.287 1.00 91.31 95 ASN A O 1
ATOM 743 N N . ILE A 1 96 ? -0.905 1.847 18.889 1.00 87.56 96 ILE A N 1
ATOM 744 C CA . ILE A 1 96 ? -0.224 3.010 18.311 1.00 87.56 96 ILE A CA 1
ATOM 745 C C . ILE A 1 96 ? 1.223 3.043 18.831 1.00 87.56 96 ILE A C 1
ATOM 747 O O . ILE A 1 96 ? 1.410 3.180 20.044 1.00 87.56 96 ILE A O 1
ATOM 751 N N . PRO A 1 97 ? 2.247 2.903 17.969 1.00 86.12 97 PRO A N 1
ATOM 752 C CA . PRO A 1 97 ? 3.639 2.980 18.391 1.00 86.12 97 PRO A CA 1
ATOM 753 C C . PRO A 1 97 ? 4.004 4.412 18.801 1.00 86.12 97 PRO A C 1
ATOM 755 O O . PRO A 1 97 ? 3.320 5.383 18.463 1.00 86.12 97 PRO A O 1
ATOM 758 N N . ARG A 1 98 ? 5.128 4.565 19.508 1.00 81.69 98 ARG A N 1
ATOM 759 C CA . ARG A 1 98 ? 5.697 5.888 19.798 1.00 81.69 98 ARG A CA 1
ATOM 760 C C . ARG A 1 98 ? 6.027 6.589 18.475 1.00 81.69 98 ARG A C 1
ATOM 762 O O . ARG A 1 98 ? 6.752 6.034 17.660 1.00 81.69 98 ARG A O 1
ATOM 769 N N . GLY A 1 99 ? 5.501 7.797 18.280 1.00 81.62 99 GLY A N 1
ATOM 770 C CA . GLY A 1 99 ? 5.608 8.530 17.008 1.00 81.62 99 GLY A CA 1
ATOM 771 C C . GLY A 1 99 ? 4.440 8.297 16.042 1.00 81.62 99 GLY A C 1
ATOM 772 O O . GLY A 1 99 ? 4.340 8.995 15.037 1.00 81.62 99 GLY A O 1
ATOM 773 N N . GLY A 1 100 ? 3.520 7.388 16.376 1.00 86.12 100 GLY A N 1
ATOM 774 C CA . GLY A 1 100 ? 2.312 7.133 15.602 1.00 86.12 100 GLY A CA 1
ATOM 775 C C . GLY A 1 100 ? 2.552 6.343 14.318 1.00 86.12 100 GLY A C 1
ATOM 776 O O . GLY A 1 100 ? 3.631 5.811 14.068 1.00 86.12 100 GLY A O 1
ATOM 777 N N . TYR A 1 101 ? 1.498 6.257 13.513 1.00 87.62 101 TYR A N 1
ATOM 778 C CA . TYR A 1 101 ? 1.525 5.601 12.212 1.00 87.62 101 TYR A CA 1
ATOM 779 C C . TYR A 1 101 ? 1.564 6.612 11.078 1.00 87.62 101 TYR A C 1
ATOM 781 O O . TYR A 1 101 ? 1.034 7.716 11.198 1.00 87.62 101 TYR A O 1
ATOM 789 N N . TRP A 1 102 ? 2.174 6.205 9.972 1.00 86.56 102 TRP A N 1
ATOM 790 C CA . TRP A 1 102 ? 2.230 6.946 8.720 1.00 86.56 102 TRP A CA 1
ATOM 791 C C . TRP A 1 102 ? 1.517 6.123 7.642 1.00 86.56 102 TRP A C 1
ATOM 793 O O . TRP A 1 102 ? 1.756 4.912 7.582 1.00 86.56 102 TRP A O 1
ATOM 803 N N . PRO A 1 103 ? 0.644 6.719 6.808 1.00 89.06 103 PRO A N 1
ATOM 804 C CA . PRO A 1 103 ? 0.115 6.035 5.639 1.00 89.06 103 PRO A CA 1
ATOM 805 C C . PRO A 1 103 ? 1.234 5.677 4.655 1.00 89.06 103 PRO A C 1
ATOM 807 O O . PRO A 1 103 ? 2.229 6.390 4.509 1.00 89.06 103 PRO A O 1
ATOM 810 N N . MET A 1 104 ? 1.072 4.556 3.967 1.00 87.25 104 MET A N 1
ATOM 811 C CA . MET A 1 104 ? 2.100 3.980 3.116 1.00 87.25 104 MET A CA 1
ATOM 812 C C . MET A 1 104 ? 1.471 3.336 1.884 1.00 87.25 104 MET A C 1
ATOM 814 O O . MET A 1 104 ? 0.482 2.611 1.996 1.00 87.25 104 MET A O 1
ATOM 818 N N . ILE A 1 105 ? 2.085 3.574 0.725 1.00 90.75 105 ILE A N 1
ATOM 819 C CA . ILE A 1 105 ? 1.784 2.880 -0.530 1.00 90.75 105 ILE A CA 1
ATOM 820 C C . ILE A 1 105 ? 3.051 2.150 -0.966 1.00 90.75 105 ILE A C 1
ATOM 822 O O . ILE A 1 105 ? 4.117 2.758 -1.077 1.00 90.75 105 ILE A O 1
ATOM 826 N N . GLY A 1 106 ? 2.938 0.853 -1.224 1.00 89.19 106 GLY A N 1
ATOM 827 C CA . GLY A 1 106 ? 3.992 0.035 -1.812 1.00 89.19 106 GLY A CA 1
ATOM 828 C C . GLY A 1 106 ? 3.626 -0.392 -3.224 1.00 89.19 106 GLY A C 1
ATOM 829 O O . GLY A 1 106 ? 2.494 -0.793 -3.471 1.00 89.19 106 GLY A O 1
ATOM 830 N N . MET A 1 107 ? 4.596 -0.330 -4.130 1.00 87.44 107 MET A N 1
ATOM 831 C CA . MET A 1 107 ? 4.501 -0.892 -5.479 1.00 87.44 107 MET A CA 1
ATOM 832 C C . MET A 1 107 ? 5.749 -1.730 -5.720 1.00 87.44 107 MET A C 1
ATOM 834 O O . MET A 1 107 ? 6.860 -1.215 -5.570 1.00 87.44 107 MET A O 1
ATOM 838 N N . HIS A 1 108 ? 5.621 -3.002 -6.092 1.00 85.31 108 HIS A N 1
ATOM 839 C CA . HIS A 1 108 ? 6.743 -3.912 -6.313 1.00 85.31 108 HIS A CA 1
ATOM 840 C C . HIS A 1 108 ? 6.990 -4.227 -7.798 1.00 85.31 108 HIS A C 1
ATOM 842 O O . HIS A 1 108 ? 8.138 -4.118 -8.231 1.00 85.31 108 HIS A O 1
ATOM 848 N N . SER A 1 109 ? 5.994 -4.605 -8.597 1.00 84.06 109 SER A N 1
ATOM 849 C CA . SER A 1 109 ? 6.211 -5.075 -9.977 1.00 84.06 109 SER A CA 1
ATOM 850 C C . SER A 1 109 ? 6.271 -3.946 -11.017 1.0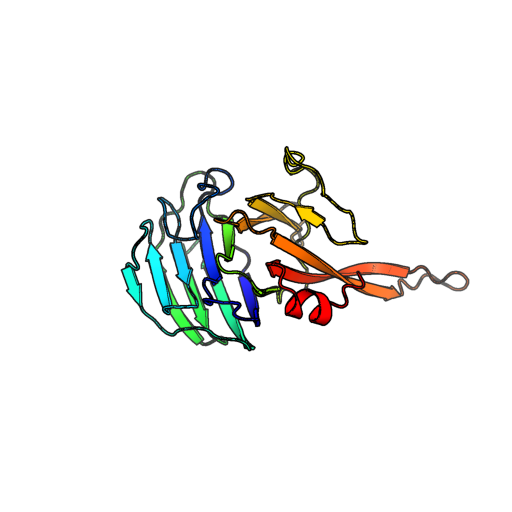0 84.06 109 SER A C 1
ATOM 852 O O . SER A 1 109 ? 5.888 -2.806 -10.761 1.00 84.06 109 SER A O 1
ATOM 854 N N . VAL A 1 110 ? 6.852 -4.227 -12.188 1.00 82.56 110 VAL A N 1
ATOM 855 C CA . VAL A 1 110 ? 6.993 -3.236 -13.269 1.00 82.56 110 VAL A CA 1
ATOM 856 C C . VAL A 1 110 ? 5.612 -2.858 -13.805 1.00 82.56 110 VAL A C 1
ATOM 858 O O . VAL A 1 110 ? 4.727 -3.699 -13.885 1.00 82.56 110 VAL A O 1
ATOM 861 N N . GLY A 1 111 ? 5.430 -1.591 -14.186 1.00 81.31 111 GLY A N 1
ATOM 862 C CA . GLY A 1 111 ? 4.206 -1.115 -14.837 1.00 81.31 111 GLY A CA 1
ATOM 863 C C . GLY A 1 111 ? 3.043 -0.793 -13.897 1.00 81.31 111 GLY A C 1
ATOM 864 O O . GLY A 1 111 ? 2.031 -0.288 -14.373 1.00 81.31 111 GLY A O 1
ATOM 865 N N . GLU A 1 112 ? 3.183 -1.038 -12.593 1.00 86.38 112 GLU A N 1
ATOM 866 C CA . GLU A 1 112 ? 2.190 -0.638 -11.593 1.00 86.38 112 GLU A CA 1
ATOM 867 C C . GLU A 1 112 ? 1.993 0.878 -11.604 1.00 86.38 112 GLU A C 1
ATOM 869 O O . GLU A 1 112 ? 2.959 1.648 -11.632 1.00 86.38 112 GLU A O 1
ATOM 874 N N . CYS A 1 113 ? 0.735 1.307 -11.593 1.00 85.94 113 CYS A N 1
ATOM 875 C CA . CYS A 1 113 ? 0.358 2.708 -11.648 1.00 85.94 113 CYS A CA 1
ATOM 876 C C . CYS A 1 113 ? -0.877 2.939 -10.791 1.00 85.94 113 CYS A C 1
ATOM 878 O O . CYS A 1 113 ? -1.897 2.271 -10.970 1.00 85.94 113 CYS A O 1
ATOM 880 N N . VAL A 1 114 ? -0.804 3.920 -9.900 1.00 87.44 114 VAL A N 1
ATOM 881 C CA . VAL A 1 114 ? -1.923 4.297 -9.043 1.00 87.44 114 VAL A CA 1
ATOM 882 C C . VAL A 1 114 ? -2.134 5.801 -9.016 1.00 87.44 114 VAL A C 1
ATOM 884 O O . VAL A 1 114 ? -1.200 6.586 -9.191 1.00 87.44 114 VAL A O 1
ATOM 887 N N . LYS A 1 115 ? -3.372 6.213 -8.763 1.00 85.75 115 LYS A N 1
ATOM 888 C CA . LYS A 1 115 ? -3.767 7.609 -8.622 1.00 85.75 115 LYS A CA 1
ATOM 889 C C . LYS A 1 115 ? -4.341 7.846 -7.239 1.00 85.75 115 LYS A C 1
ATOM 891 O O . LYS A 1 115 ? -5.229 7.129 -6.792 1.00 85.75 115 LYS A O 1
ATOM 896 N N . LEU A 1 116 ? -3.853 8.893 -6.593 1.00 85.50 116 LEU A N 1
ATOM 897 C CA . LEU A 1 116 ? -4.418 9.383 -5.349 1.00 85.50 116 LEU A CA 1
ATOM 898 C C . LEU A 1 116 ? -5.654 10.231 -5.634 1.00 85.50 116 LEU A C 1
ATOM 900 O O . LEU A 1 116 ? -5.618 11.114 -6.499 1.00 85.50 116 LEU A O 1
ATOM 904 N N . LEU A 1 117 ? -6.745 9.930 -4.929 1.00 83.69 117 LEU A N 1
ATOM 905 C CA . LEU A 1 117 ? -8.057 10.541 -5.160 1.00 83.69 117 LEU A CA 1
ATOM 906 C C . LEU A 1 117 ? -8.363 11.718 -4.224 1.00 83.69 117 LEU A C 1
ATOM 908 O O . LEU A 1 117 ? -9.432 12.320 -4.321 1.00 83.69 117 LEU A O 1
ATOM 912 N N . GLU A 1 118 ? -7.455 12.083 -3.318 1.00 74.81 118 GLU A N 1
ATOM 913 C CA . GLU A 1 118 ? -7.680 13.205 -2.415 1.00 74.81 118 GLU A CA 1
ATOM 914 C C . GLU A 1 118 ? -7.733 14.544 -3.169 1.00 74.81 118 GLU A C 1
ATOM 916 O O . GLU A 1 118 ? -6.836 14.883 -3.940 1.00 74.81 118 GLU A O 1
ATOM 921 N N . LYS A 1 119 ? -8.769 15.343 -2.871 1.00 62.19 119 LYS A N 1
ATOM 922 C CA . LYS A 1 119 ? -8.999 16.677 -3.455 1.00 62.19 119 LYS A CA 1
ATOM 923 C C . LYS A 1 119 ? -7.820 17.634 -3.247 1.00 62.19 119 LYS A C 1
ATOM 925 O O . LYS A 1 119 ? -7.467 18.375 -4.160 1.00 62.19 119 LYS A O 1
ATOM 930 N N . ASP A 1 120 ? -7.227 17.584 -2.055 1.00 66.19 120 ASP A N 1
ATOM 931 C CA . ASP A 1 120 ? -5.990 18.286 -1.719 1.00 66.19 120 ASP A CA 1
ATOM 932 C C . ASP A 1 120 ? -4.841 17.277 -1.775 1.00 66.19 120 ASP A C 1
ATOM 934 O O . ASP A 1 120 ? -4.774 16.386 -0.907 1.00 66.19 120 ASP A O 1
ATOM 938 N N . PRO A 1 121 ? -3.974 17.363 -2.796 1.00 62.19 121 PRO A N 1
ATOM 939 C CA . PRO A 1 121 ? -2.987 16.336 -3.042 1.00 62.19 121 PRO A CA 1
ATOM 940 C C . PRO A 1 121 ? -1.837 16.425 -2.052 1.00 62.19 121 PRO A C 1
ATOM 942 O O . PRO A 1 121 ? -1.425 17.492 -1.597 1.00 62.19 121 PRO A O 1
ATOM 945 N N . TRP A 1 122 ? -1.280 15.257 -1.785 1.00 68.44 122 TRP A N 1
ATOM 946 C CA . TRP A 1 122 ? -0.012 15.110 -1.106 1.00 68.44 122 TRP A CA 1
ATOM 947 C C . TRP A 1 122 ? 1.109 15.695 -1.975 1.00 68.44 122 TRP A C 1
ATOM 949 O O . TRP A 1 122 ? 1.208 15.393 -3.166 1.00 68.44 122 TRP A O 1
ATOM 959 N N 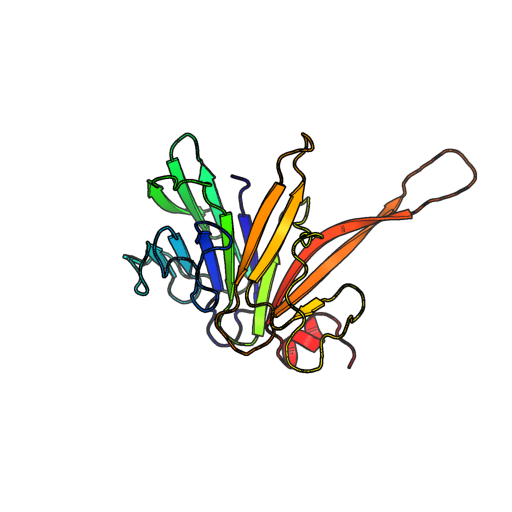. THR A 1 123 ? 1.960 16.530 -1.387 1.00 68.12 123 THR A N 1
ATOM 960 C CA . THR A 1 123 ? 3.098 17.168 -2.058 1.00 68.12 123 THR A CA 1
ATOM 961 C C . THR A 1 123 ? 4.410 16.622 -1.514 1.00 68.12 123 THR A C 1
ATOM 963 O O . THR A 1 123 ? 4.487 16.379 -0.317 1.00 68.12 123 THR A O 1
ATOM 966 N N . PRO A 1 124 ? 5.463 16.453 -2.328 1.00 65.69 124 PRO A N 1
ATOM 967 C CA . PRO A 1 124 ? 6.795 16.120 -1.823 1.00 65.69 124 PRO A CA 1
ATOM 968 C C . PRO A 1 124 ? 7.206 17.014 -0.658 1.00 65.69 124 PRO A C 1
ATOM 970 O O . PRO A 1 124 ? 7.041 18.231 -0.726 1.00 65.69 124 PRO A O 1
ATOM 973 N N . ASP A 1 125 ? 7.687 16.395 0.419 1.00 65.75 125 ASP A N 1
ATOM 974 C CA . ASP A 1 125 ? 8.258 17.116 1.550 1.00 65.75 125 ASP A CA 1
ATOM 975 C C . ASP A 1 125 ? 9.506 17.887 1.067 1.00 65.75 125 ASP A C 1
ATO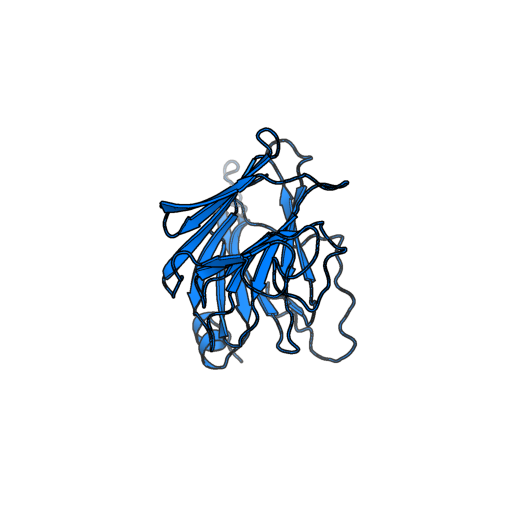M 977 O O . ASP A 1 125 ? 10.437 17.256 0.557 1.00 65.75 125 ASP A O 1
ATOM 981 N N . PRO A 1 126 ? 9.528 19.231 1.153 1.00 63.66 126 PRO A N 1
ATOM 982 C CA . PRO A 1 126 ? 10.654 20.027 0.668 1.00 63.66 126 PRO A CA 1
ATOM 983 C C . PRO A 1 126 ? 11.944 19.776 1.460 1.00 63.66 126 PRO A C 1
ATOM 985 O O . PRO A 1 126 ? 13.029 19.951 0.902 1.00 63.66 126 PRO A O 1
ATOM 988 N N . ASP A 1 127 ? 11.830 19.339 2.718 1.00 65.00 127 ASP A N 1
ATOM 989 C CA . ASP A 1 127 ? 12.965 19.078 3.606 1.00 65.00 127 ASP A CA 1
ATOM 990 C C . ASP A 1 127 ? 13.453 17.623 3.498 1.00 65.00 127 ASP A C 1
ATOM 992 O O . ASP A 1 127 ? 14.593 17.309 3.849 1.00 65.00 127 ASP A O 1
ATOM 996 N N . ASP A 1 128 ? 12.627 16.721 2.955 1.00 61.62 128 ASP A N 1
ATOM 997 C CA . ASP A 1 128 ? 13.014 15.348 2.616 1.00 61.62 128 ASP A CA 1
ATOM 998 C C . ASP A 1 128 ? 13.711 15.323 1.253 1.00 61.62 128 ASP A C 1
ATOM 1000 O O . ASP A 1 128 ? 13.238 14.708 0.299 1.00 61.62 128 ASP A O 1
ATOM 1004 N N . ILE A 1 129 ? 14.848 16.018 1.150 1.00 55.03 129 ILE A N 1
ATOM 1005 C CA . ILE A 1 129 ? 15.705 15.972 -0.036 1.00 55.03 129 ILE A CA 1
ATOM 1006 C C . ILE A 1 129 ? 16.186 14.521 -0.164 1.00 55.03 129 ILE A C 1
ATOM 1008 O O . ILE A 1 129 ? 17.028 14.095 0.636 1.00 55.03 129 ILE A O 1
ATOM 1012 N N . PRO A 1 130 ? 15.683 13.725 -1.132 1.00 51.47 130 PRO A N 1
ATOM 1013 C CA . PRO A 1 130 ? 16.119 12.347 -1.252 1.00 51.47 130 PRO A CA 1
ATOM 1014 C C . PRO A 1 130 ? 17.633 12.357 -1.480 1.00 51.47 130 PRO A C 1
ATOM 1016 O O . PRO A 1 130 ? 18.120 13.203 -2.244 1.00 51.47 130 PRO A O 1
ATOM 1019 N N . PRO A 1 131 ? 18.400 11.446 -0.849 1.00 46.12 131 PRO A N 1
ATOM 1020 C CA . PRO A 1 131 ? 19.823 11.351 -1.127 1.00 46.12 131 PRO A CA 1
ATOM 1021 C C . PRO A 1 131 ? 19.992 11.236 -2.640 1.00 46.12 131 PRO A C 1
ATOM 1023 O O . PRO A 1 131 ? 19.352 10.391 -3.277 1.00 46.12 131 PRO A O 1
ATOM 1026 N N . LYS A 1 132 ? 20.794 12.140 -3.223 1.00 43.94 132 LYS A N 1
ATOM 1027 C CA . LYS A 1 132 ? 21.060 12.130 -4.664 1.00 43.94 132 LYS A CA 1
ATOM 1028 C C . LYS A 1 132 ? 21.467 10.701 -5.041 1.00 43.94 132 LYS A C 1
ATOM 1030 O O . LYS A 1 132 ? 22.375 10.168 -4.399 1.00 43.94 132 LYS A O 1
ATOM 1035 N N . PRO A 1 133 ? 20.811 10.055 -6.019 1.00 46.25 133 PRO A N 1
ATOM 1036 C CA . PRO A 1 133 ? 21.240 8.752 -6.491 1.00 46.25 133 PRO A CA 1
ATOM 1037 C C . PRO A 1 133 ? 22.744 8.687 -6.713 1.00 46.25 133 PRO A C 1
ATOM 1039 O O . PRO A 1 133 ? 23.310 9.560 -7.366 1.00 46.25 133 PRO A O 1
ATOM 1042 N N . ALA A 1 134 ? 23.362 7.600 -6.260 1.00 43.34 134 ALA A N 1
ATOM 1043 C CA . ALA A 1 134 ? 24.772 7.327 -6.513 1.00 43.34 134 ALA A CA 1
ATOM 1044 C C . ALA A 1 134 ? 25.089 7.075 -8.003 1.00 43.34 134 ALA A C 1
ATOM 1046 O O . ALA A 1 134 ? 26.256 7.012 -8.374 1.00 43.34 134 ALA A O 1
ATOM 1047 N N . SER A 1 135 ? 24.081 6.916 -8.873 1.00 42.19 135 SER A N 1
ATOM 1048 C CA . SER A 1 135 ? 24.294 6.720 -10.309 1.00 42.19 135 SER A CA 1
ATOM 1049 C C . SER A 1 135 ? 23.306 7.512 -11.168 1.00 42.19 135 SER A C 1
ATOM 1051 O O . SER A 1 135 ? 22.095 7.522 -10.951 1.00 42.19 135 SER A O 1
ATOM 1053 N N . PHE A 1 136 ? 23.915 8.216 -12.117 1.00 38.66 136 PHE A N 1
ATOM 1054 C CA . PHE A 1 136 ? 23.404 9.069 -13.179 1.00 38.66 136 PHE A CA 1
ATOM 1055 C C . PHE A 1 136 ? 21.981 8.760 -13.668 1.00 38.66 136 PHE A C 1
ATOM 1057 O O . PHE A 1 136 ? 21.687 7.633 -14.056 1.00 38.66 136 PHE A O 1
ATOM 1064 N N . LYS A 1 137 ? 21.186 9.841 -13.777 1.00 42.47 137 LYS A N 1
ATOM 1065 C CA . LYS A 1 137 ? 19.863 9.999 -14.427 1.00 42.47 137 LYS A CA 1
ATOM 1066 C C . LYS A 1 137 ? 18.680 10.280 -13.488 1.00 42.47 137 LYS A C 1
ATOM 1068 O O . LYS A 1 137 ? 17.570 9.805 -13.708 1.00 42.47 137 LYS A O 1
ATOM 1073 N N . THR A 1 138 ? 18.863 11.168 -12.508 1.00 38.53 138 THR A N 1
ATOM 1074 C CA . THR A 1 138 ? 17.764 12.069 -12.115 1.00 38.53 138 THR A CA 1
ATOM 1075 C C . THR A 1 138 ? 17.577 13.084 -13.227 1.00 38.53 138 THR A C 1
ATOM 1077 O O . THR A 1 138 ? 18.344 14.038 -13.342 1.00 38.53 138 THR A O 1
ATOM 1080 N N . TYR A 1 139 ? 16.578 12.875 -14.066 1.00 40.28 139 TYR A N 1
ATOM 1081 C CA . TYR A 1 139 ? 16.134 13.911 -14.978 1.00 40.28 139 TYR A CA 1
ATOM 1082 C C . TYR A 1 139 ? 14.937 14.616 -14.350 1.00 40.28 139 TYR A C 1
ATOM 1084 O O . TYR A 1 139 ? 13.931 13.982 -14.025 1.00 40.28 139 TYR A O 1
ATOM 1092 N N . LYS A 1 140 ? 15.049 15.934 -14.194 1.00 41.00 140 LYS A N 1
ATOM 1093 C CA . LYS A 1 140 ? 13.903 16.809 -13.959 1.00 41.00 140 LYS A CA 1
ATOM 1094 C C . LYS A 1 140 ? 13.157 16.936 -15.289 1.00 41.00 140 LYS A C 1
ATOM 1096 O O . LYS A 1 140 ? 13.475 17.802 -16.097 1.00 41.00 140 LYS A O 1
ATOM 1101 N N . TYR A 1 141 ? 12.216 16.034 -15.554 1.00 37.97 141 TYR A N 1
ATOM 1102 C CA . TYR A 1 141 ? 11.374 16.103 -16.752 1.00 37.97 141 TYR A CA 1
ATOM 1103 C C . TYR A 1 141 ? 10.089 16.873 -16.415 1.00 37.97 141 TYR A C 1
ATOM 1105 O O . TYR A 1 141 ? 9.067 16.293 -16.056 1.00 37.97 141 TYR A O 1
ATOM 1113 N N . GLY A 1 142 ? 10.147 18.206 -16.463 1.00 49.41 142 GLY A N 1
ATOM 1114 C CA . GLY A 1 142 ? 9.036 19.060 -16.023 1.00 49.41 142 GLY A CA 1
ATOM 1115 C C . GLY A 1 142 ? 8.792 18.954 -14.509 1.00 49.41 142 GLY A C 1
ATOM 1116 O O . GLY A 1 142 ? 9.725 19.129 -13.726 1.00 49.41 142 GLY A O 1
ATOM 1117 N N . ASN A 1 143 ? 7.555 18.640 -14.102 1.00 48.50 143 ASN A N 1
ATOM 1118 C CA . ASN A 1 143 ? 7.158 18.414 -12.697 1.00 48.50 143 ASN A CA 1
ATOM 1119 C C . ASN A 1 143 ? 7.402 16.967 -12.213 1.00 48.50 143 ASN A C 1
ATOM 1121 O O . ASN A 1 143 ? 6.915 16.573 -11.155 1.00 48.50 143 ASN A O 1
ATOM 1125 N N . LEU A 1 144 ? 8.098 16.156 -13.011 1.00 42.16 144 LEU A N 1
ATOM 1126 C CA . LEU A 1 144 ? 8.375 14.752 -12.740 1.00 42.16 144 LEU A CA 1
ATOM 1127 C C . LEU A 1 144 ? 9.710 14.598 -12.009 1.00 42.16 144 LEU A C 1
ATOM 1129 O O . LEU A 1 144 ? 10.749 15.022 -12.522 1.00 42.16 144 LEU A O 1
ATOM 1133 N N . TRP A 1 145 ? 9.699 13.912 -10.869 1.00 49.03 145 TRP A N 1
ATOM 1134 C CA . TRP A 1 145 ? 10.928 13.443 -10.238 1.00 49.03 145 TRP A CA 1
ATOM 1135 C C . TRP A 1 145 ? 11.069 11.947 -10.473 1.00 49.03 145 TRP A C 1
ATOM 1137 O O . TRP A 1 145 ? 10.263 11.140 -10.015 1.00 49.03 145 TRP A O 1
ATOM 1147 N N . ILE A 1 146 ? 12.110 11.589 -11.216 1.00 47.25 146 ILE A N 1
ATOM 1148 C CA . ILE A 1 146 ? 12.552 10.211 -11.379 1.00 47.25 146 ILE A CA 1
ATOM 1149 C C . ILE A 1 146 ? 13.657 10.006 -10.358 1.00 47.25 146 ILE A C 1
ATOM 1151 O O . ILE A 1 146 ? 14.712 10.634 -10.454 1.00 47.25 146 ILE A O 1
ATOM 1155 N N . SER A 1 147 ? 13.413 9.155 -9.370 1.00 47.28 147 SER A N 1
ATOM 1156 C CA . SER A 1 147 ? 14.409 8.860 -8.352 1.00 47.28 147 SER A CA 1
ATOM 1157 C C . SER A 1 147 ? 14.487 7.353 -8.109 1.00 47.28 147 SER A C 1
ATOM 1159 O O . SER A 1 147 ? 13.462 6.672 -8.124 1.00 47.28 147 SER A O 1
ATOM 1161 N N . PRO A 1 148 ? 15.678 6.805 -7.825 1.00 47.69 148 PRO A N 1
ATOM 1162 C CA . PRO A 1 148 ? 15.806 5.561 -7.084 1.00 47.69 148 PRO A CA 1
ATOM 1163 C C . PRO A 1 148 ? 15.590 5.779 -5.577 1.00 47.69 148 PRO A C 1
ATOM 1165 O O . PRO A 1 148 ? 15.976 4.922 -4.782 1.00 47.69 148 PRO A O 1
ATOM 1168 N N . ALA A 1 149 ? 14.983 6.904 -5.166 1.00 48.97 149 ALA A N 1
ATOM 1169 C CA . ALA A 1 149 ? 14.431 7.067 -3.833 1.00 48.97 149 ALA A CA 1
ATOM 1170 C C . ALA A 1 149 ? 13.531 5.865 -3.548 1.00 48.97 149 ALA A C 1
ATOM 1172 O O . ALA A 1 149 ? 12.495 5.660 -4.179 1.00 48.97 149 ALA A O 1
ATOM 1173 N N . ARG A 1 150 ? 13.989 5.033 -2.615 1.00 57.84 150 ARG A N 1
ATOM 1174 C CA . ARG A 1 150 ? 13.233 3.868 -2.159 1.00 57.84 150 ARG A CA 1
ATOM 1175 C C . ARG A 1 150 ? 12.029 4.273 -1.318 1.00 57.84 150 ARG A C 1
ATOM 1177 O O . ARG A 1 150 ? 11.087 3.501 -1.223 1.00 57.84 150 ARG A O 1
ATOM 1184 N N . ASN A 1 151 ? 12.097 5.486 -0.774 1.00 61.19 151 ASN A N 1
ATOM 1185 C CA . ASN A 1 151 ? 11.130 6.141 0.079 1.00 61.19 151 ASN A CA 1
ATOM 1186 C C . ASN A 1 151 ? 10.948 7.582 -0.420 1.00 61.19 151 ASN A C 1
ATOM 1188 O O . ASN A 1 151 ? 11.942 8.292 -0.565 1.00 61.19 151 ASN A O 1
ATOM 1192 N N . VAL A 1 152 ? 9.714 8.021 -0.657 1.00 63.34 152 VAL A N 1
ATOM 1193 C CA . VAL A 1 152 ? 9.387 9.447 -0.839 1.00 63.34 152 VAL A CA 1
ATOM 1194 C C . VAL A 1 152 ? 8.409 9.836 0.255 1.00 63.34 152 VAL A C 1
ATOM 1196 O O . VAL A 1 152 ? 7.345 9.223 0.333 1.00 63.34 152 VAL A O 1
ATOM 1199 N N . SER A 1 153 ? 8.760 10.824 1.082 1.00 67.00 153 SER A N 1
ATOM 1200 C CA . SER A 1 153 ? 7.814 11.415 2.029 1.00 67.00 153 SER A CA 1
ATOM 1201 C C . SER A 1 153 ? 6.981 12.472 1.315 1.00 67.00 153 SER A C 1
ATOM 1203 O O . SER A 1 153 ? 7.508 13.419 0.729 1.00 67.00 153 SER A O 1
ATOM 1205 N N . LEU A 1 154 ? 5.666 12.313 1.362 1.00 68.19 154 LEU A N 1
ATOM 1206 C CA . LEU A 1 154 ? 4.730 13.299 0.848 1.00 68.19 154 LEU A CA 1
ATOM 1207 C C . LEU A 1 154 ? 4.017 13.958 2.019 1.00 68.19 154 LEU A C 1
ATOM 1209 O O . LEU A 1 154 ? 3.432 13.267 2.843 1.00 68.19 154 LEU A O 1
ATOM 1213 N N . THR A 1 155 ? 4.064 15.279 2.085 1.00 65.88 155 THR A N 1
ATOM 1214 C CA . THR A 1 155 ? 3.371 16.100 3.068 1.00 65.88 155 THR A CA 1
ATOM 1215 C C . THR A 1 155 ? 1.982 16.493 2.585 1.00 65.88 155 THR A C 1
ATOM 1217 O O . THR A 1 155 ? 1.774 16.816 1.416 1.00 65.88 155 THR A O 1
ATOM 1220 N N . LYS A 1 156 ? 1.015 16.511 3.497 1.00 68.00 156 LYS A N 1
ATOM 1221 C CA . LYS A 1 156 ? -0.283 17.161 3.283 1.00 68.00 156 LYS A CA 1
ATOM 1222 C C . LYS A 1 156 ? -0.496 18.199 4.367 1.00 68.00 156 LYS A C 1
ATOM 1224 O O . LYS A 1 156 ? -0.490 17.830 5.535 1.00 68.00 156 LYS A O 1
ATOM 1229 N N . LYS A 1 157 ? -0.689 19.465 3.986 1.00 61.50 157 LYS A N 1
ATOM 1230 C CA . LYS A 1 157 ? -1.024 20.543 4.927 1.00 61.50 157 LYS A CA 1
ATOM 1231 C C . LYS A 1 157 ? -2.506 20.457 5.294 1.00 61.50 157 LYS A C 1
ATOM 1233 O O . LYS A 1 157 ? -3.362 20.539 4.419 1.00 61.50 157 LYS A O 1
ATOM 1238 N N . GLY A 1 158 ? -2.809 20.276 6.576 1.00 55.28 158 GLY A N 1
ATOM 1239 C CA . GLY A 1 158 ? -4.174 20.367 7.094 1.00 55.28 158 GLY A CA 1
ATOM 1240 C C . GLY A 1 158 ? -4.710 21.804 7.126 1.00 55.28 158 GLY A C 1
ATOM 1241 O O . GLY A 1 158 ? -3.940 22.765 7.114 1.00 55.28 158 GLY A O 1
ATOM 1242 N N . TYR A 1 159 ? -6.035 21.946 7.244 1.00 42.59 159 TYR A N 1
ATOM 1243 C CA . TYR A 1 159 ? -6.737 23.240 7.316 1.00 42.59 159 TYR A CA 1
ATOM 1244 C C . TYR A 1 159 ? -6.274 24.146 8.472 1.00 42.59 159 TYR A C 1
ATOM 1246 O O . TYR A 1 159 ? -6.408 25.361 8.389 1.00 42.59 159 TYR A O 1
ATOM 1254 N N . THR A 1 160 ? -5.700 23.576 9.535 1.00 42.22 160 THR A N 1
ATOM 1255 C CA . THR A 1 160 ? -5.223 24.306 10.723 1.00 42.22 160 THR A CA 1
ATOM 1256 C C . THR A 1 160 ? -3.707 24.543 10.734 1.00 42.22 160 THR A C 1
ATOM 1258 O O . THR A 1 160 ? -3.114 24.754 11.788 1.00 42.22 160 THR A O 1
ATOM 1261 N N . GLY A 1 161 ? -3.050 24.504 9.570 1.00 30.34 161 GLY A N 1
ATOM 1262 C CA . GLY A 1 161 ? -1.680 25.003 9.384 1.00 30.34 161 GLY A CA 1
ATOM 1263 C C . GLY A 1 161 ? -0.543 24.120 9.915 1.00 30.34 161 GLY A C 1
ATOM 1264 O O . GLY A 1 161 ? 0.562 24.230 9.399 1.00 30.34 161 GLY A O 1
ATOM 1265 N N . ASN A 1 162 ? -0.803 23.202 10.857 1.00 33.22 162 ASN A N 1
ATOM 1266 C CA . ASN A 1 162 ? 0.246 22.423 11.543 1.00 33.22 162 ASN A CA 1
ATOM 1267 C C . ASN A 1 162 ? 0.101 20.894 11.459 1.00 33.22 162 ASN A C 1
ATOM 1269 O O . ASN A 1 162 ? 0.944 20.168 11.981 1.00 33.22 162 ASN A O 1
ATOM 1273 N N . GLN A 1 163 ? -0.943 20.367 10.817 1.00 35.81 163 GLN A N 1
ATOM 1274 C CA . GLN A 1 163 ? -1.037 18.926 10.573 1.00 35.81 163 GLN A CA 1
ATOM 1275 C C . GLN A 1 163 ? -0.398 18.598 9.228 1.00 35.81 163 GLN A C 1
ATOM 1277 O O . GLN A 1 163 ? -1.064 18.686 8.201 1.00 35.81 163 GLN A O 1
ATOM 1282 N N . CYS A 1 164 ? 0.882 18.234 9.247 1.00 47.06 164 CYS A N 1
ATOM 1283 C CA . CYS A 1 164 ? 1.540 17.566 8.133 1.00 47.06 164 CYS A CA 1
ATOM 1284 C C . CYS A 1 164 ? 1.282 16.064 8.271 1.00 47.06 164 CYS A C 1
ATOM 1286 O O . CYS A 1 164 ? 1.785 15.424 9.190 1.00 47.06 164 CYS A O 1
ATOM 1288 N N . GLY A 1 165 ? 0.457 15.489 7.397 1.00 48.69 165 GLY A N 1
ATOM 1289 C CA . GLY A 1 165 ? 0.496 14.040 7.202 1.00 48.69 165 GLY A CA 1
ATOM 1290 C C . GLY A 1 165 ? 1.744 13.701 6.398 1.00 48.69 165 GLY A C 1
ATOM 1291 O O . GLY A 1 165 ? 2.049 14.450 5.476 1.00 48.69 165 GLY A O 1
ATOM 1292 N N . TRP A 1 166 ? 2.403 12.577 6.672 1.00 56.47 166 TRP A N 1
ATOM 1293 C CA . TRP A 1 166 ? 3.430 12.033 5.782 1.00 56.47 166 TRP A CA 1
ATOM 1294 C C . TRP A 1 166 ? 2.944 10.739 5.150 1.00 56.47 166 TRP A C 1
ATOM 1296 O O . TRP A 1 166 ? 2.541 9.834 5.871 1.00 56.47 166 TRP A O 1
ATOM 1306 N N . MET A 1 167 ? 3.009 10.627 3.828 1.00 61.31 167 MET A N 1
ATOM 1307 C CA . MET A 1 167 ? 2.812 9.359 3.135 1.00 61.31 167 MET A CA 1
ATOM 1308 C C . MET A 1 167 ? 4.137 8.863 2.576 1.00 61.31 167 MET A C 1
ATOM 1310 O O . MET A 1 167 ? 4.853 9.623 1.927 1.00 61.31 167 MET A O 1
ATOM 1314 N N . LEU A 1 168 ? 4.452 7.594 2.828 1.00 60.19 168 LEU A N 1
ATOM 1315 C CA . LEU A 1 168 ? 5.674 6.964 2.346 1.00 60.19 168 LEU A CA 1
ATOM 1316 C C . LEU A 1 168 ? 5.394 6.188 1.057 1.00 60.19 168 LEU A C 1
ATOM 1318 O O . LEU A 1 168 ? 4.637 5.215 1.071 1.00 60.19 168 LEU A O 1
ATOM 1322 N N . LEU A 1 169 ? 6.025 6.598 -0.045 1.00 62.72 169 LEU A N 1
ATOM 1323 C CA . LEU A 1 169 ? 6.036 5.808 -1.277 1.00 62.72 169 LEU A CA 1
ATOM 1324 C C . LEU A 1 169 ? 7.183 4.827 -1.243 1.00 62.72 169 LEU A C 1
ATOM 1326 O O . LEU A 1 169 ? 8.333 5.252 -1.162 1.00 62.72 169 LEU A O 1
ATOM 1330 N N . HIS A 1 170 ? 6.875 3.542 -1.331 1.00 58.69 170 HIS A N 1
ATOM 1331 C CA . HIS A 1 170 ? 7.864 2.507 -1.110 1.00 58.69 170 HIS A CA 1
ATOM 1332 C C . HIS A 1 170 ? 8.174 1.697 -2.363 1.00 58.69 170 HIS A C 1
ATOM 1334 O O . HIS A 1 170 ? 7.279 1.182 -3.038 1.00 58.69 170 HIS A O 1
ATOM 1340 N N . ASN A 1 171 ? 9.471 1.581 -2.651 1.00 62.91 171 ASN A N 1
ATOM 1341 C CA . ASN A 1 171 ? 10.008 0.817 -3.762 1.00 62.91 171 ASN A CA 1
ATOM 1342 C C . ASN A 1 171 ? 10.966 -0.289 -3.289 1.00 62.91 171 ASN A C 1
ATOM 1344 O O . ASN A 1 171 ? 12.171 -0.054 -3.149 1.00 62.91 171 ASN A O 1
ATOM 1348 N N . PRO A 1 172 ? 10.491 -1.532 -3.148 1.00 55.50 172 PRO A N 1
ATOM 1349 C CA . PRO A 1 172 ? 11.339 -2.659 -2.782 1.00 55.50 172 PRO A CA 1
ATOM 1350 C C . PRO A 1 172 ? 12.273 -3.134 -3.911 1.00 55.50 172 PRO A C 1
ATOM 1352 O O . PRO A 1 172 ? 13.072 -4.045 -3.699 1.00 55.50 172 PRO A O 1
ATOM 1355 N N . THR A 1 173 ? 12.214 -2.534 -5.107 1.00 60.62 173 THR A N 1
ATOM 1356 C CA . THR A 1 173 ? 12.953 -2.995 -6.296 1.00 60.62 173 THR A CA 1
ATOM 1357 C C . THR A 1 173 ? 14.017 -2.010 -6.773 1.00 60.62 173 THR A C 1
ATOM 1359 O O . THR A 1 173 ? 14.049 -0.853 -6.368 1.00 60.62 173 THR A O 1
ATOM 1362 N N . LYS A 1 174 ? 14.876 -2.459 -7.699 1.00 62.81 174 LYS A N 1
ATOM 1363 C CA . LYS A 1 174 ? 15.824 -1.590 -8.421 1.00 62.81 1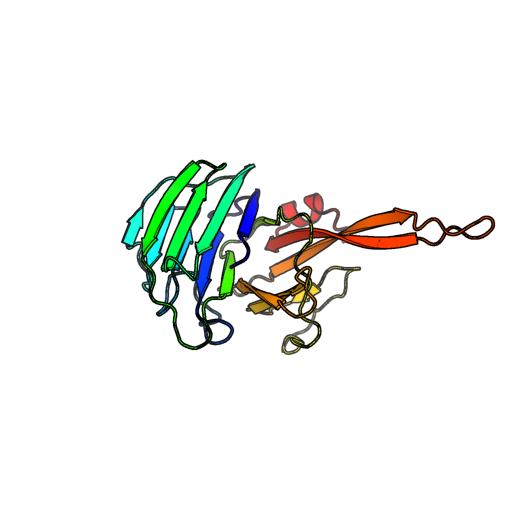74 LYS A CA 1
ATOM 1364 C C . LYS A 1 174 ? 15.171 -0.781 -9.556 1.00 62.81 174 LYS A C 1
ATOM 1366 O O . LYS A 1 174 ? 15.826 0.084 -10.129 1.00 62.81 174 LYS A O 1
ATOM 1371 N N . VAL A 1 175 ? 13.913 -1.069 -9.905 1.00 64.81 175 VAL A N 1
ATOM 1372 C CA . VAL A 1 175 ? 13.163 -0.357 -10.952 1.00 64.81 175 VAL A CA 1
ATOM 1373 C C . VAL A 1 175 ? 12.776 1.012 -10.420 1.00 64.81 175 VAL A C 1
ATOM 1375 O O . VAL A 1 175 ? 12.273 1.091 -9.311 1.00 64.81 175 VAL A O 1
ATOM 1378 N N . LEU A 1 176 ? 12.997 2.084 -11.179 1.00 64.88 176 LEU A N 1
ATOM 1379 C CA . LEU A 1 176 ? 12.668 3.448 -10.746 1.00 64.88 176 LEU A CA 1
ATOM 1380 C C . LEU A 1 176 ? 11.168 3.589 -10.424 1.00 64.88 176 LEU A C 1
ATOM 1382 O O . LEU A 1 176 ? 10.342 2.955 -11.071 1.00 64.88 176 LEU A O 1
ATOM 1386 N N . ILE A 1 177 ? 10.816 4.437 -9.455 1.00 66.75 177 ILE A N 1
ATOM 1387 C CA . ILE A 1 177 ? 9.441 4.927 -9.275 1.00 66.75 177 ILE A CA 1
ATOM 1388 C C . ILE A 1 177 ? 9.421 6.398 -9.684 1.00 66.75 177 ILE A C 1
ATOM 1390 O O . ILE A 1 177 ? 10.341 7.156 -9.372 1.00 66.75 177 ILE A O 1
ATOM 1394 N N . GLY A 1 178 ? 8.384 6.785 -10.418 1.00 67.31 178 GLY A N 1
ATOM 1395 C CA . GLY A 1 178 ? 8.079 8.171 -10.739 1.00 67.31 178 GLY A CA 1
ATOM 1396 C C . GLY A 1 178 ? 6.775 8.609 -10.084 1.00 67.31 178 GLY A C 1
ATOM 1397 O O . GLY A 1 178 ? 5.934 7.788 -9.714 1.00 67.31 178 GLY A O 1
ATOM 1398 N N . TYR A 1 179 ? 6.593 9.920 -9.976 1.00 69.56 179 TYR A N 1
ATOM 1399 C CA . TYR A 1 179 ? 5.305 10.511 -9.640 1.00 69.56 179 TYR A CA 1
ATOM 1400 C C . TYR A 1 179 ? 5.020 11.731 -10.511 1.00 69.56 179 TYR A C 1
ATOM 1402 O O . TYR A 1 179 ? 5.934 12.474 -10.865 1.00 69.56 179 TYR A O 1
ATOM 1410 N N . LYS A 1 180 ? 3.747 11.951 -10.842 1.00 69.88 180 LYS A N 1
ATOM 1411 C CA . LYS A 1 180 ? 3.262 13.079 -11.643 1.00 69.88 180 LYS A CA 1
ATOM 1412 C C . LYS A 1 180 ? 2.185 13.830 -10.873 1.00 69.88 180 LYS A C 1
ATOM 1414 O O . LYS A 1 180 ? 1.151 13.259 -10.535 1.00 69.88 180 LYS A O 1
ATOM 1419 N N . VAL A 1 181 ? 2.423 15.117 -10.638 1.00 68.44 181 VAL A N 1
ATOM 1420 C CA . VAL A 1 181 ? 1.436 16.031 -10.053 1.00 68.44 181 VAL A CA 1
ATOM 1421 C C . VAL A 1 181 ? 0.646 16.699 -11.178 1.00 68.44 181 VAL A C 1
ATOM 1423 O O . VAL A 1 181 ? 1.233 17.285 -12.090 1.00 68.44 181 VAL A O 1
ATOM 1426 N N . TYR A 1 182 ? -0.680 16.618 -11.118 1.00 67.19 182 TYR A N 1
ATOM 1427 C CA . TYR A 1 182 ? -1.574 17.340 -12.021 1.00 67.19 182 TYR A CA 1
ATOM 1428 C C . TYR A 1 182 ? -1.860 18.709 -11.439 1.00 67.19 182 TYR A C 1
ATOM 1430 O O . TYR A 1 182 ? -2.302 18.804 -10.299 1.00 67.19 182 TYR A O 1
ATOM 1438 N N . MET A 1 183 ? -1.631 19.759 -12.220 1.00 66.00 183 MET A N 1
ATOM 1439 C CA . MET A 1 183 ? -1.942 21.124 -11.814 1.00 66.00 183 MET A CA 1
ATOM 1440 C C . MET A 1 183 ? -3.228 21.571 -12.500 1.00 66.00 183 MET A C 1
ATOM 1442 O O . MET A 1 183 ? -3.444 21.253 -13.669 1.00 66.00 183 MET A O 1
ATOM 1446 N N . SER A 1 184 ? -4.053 22.349 -11.809 1.00 59.00 184 SER A N 1
ATOM 1447 C CA . SER A 1 184 ? -5.076 23.155 -12.473 1.00 59.00 184 SER A CA 1
ATOM 1448 C C . SER A 1 184 ? -4.786 24.630 -12.316 1.00 59.00 184 SER A C 1
ATOM 1450 O O . SER A 1 184 ? -4.352 25.067 -11.249 1.00 59.00 184 SER A O 1
ATOM 1452 N N . LEU A 1 185 ? -5.116 25.378 -13.362 1.00 61.97 185 LEU A N 1
ATOM 1453 C CA . LEU A 1 185 ? -5.227 26.823 -13.300 1.00 61.97 185 LEU A CA 1
ATOM 1454 C C . LEU A 1 185 ? -6.403 27.180 -12.391 1.00 61.97 185 LEU A C 1
ATOM 1456 O O . LEU A 1 185 ? -7.521 26.705 -12.600 1.00 61.97 185 LEU A O 1
ATOM 1460 N N . LEU A 1 186 ? -6.142 28.007 -11.389 1.00 59.41 186 LEU A N 1
ATOM 1461 C CA . LEU A 1 186 ? -7.181 28.787 -10.736 1.00 59.41 186 LEU A CA 1
ATOM 1462 C C . LEU A 1 186 ? -7.051 30.228 -11.205 1.00 59.41 186 LEU A C 1
ATOM 1464 O O . LEU A 1 186 ? -5.962 30.804 -11.150 1.00 59.41 186 LEU A O 1
ATOM 1468 N N . ASP A 1 187 ? -8.167 30.781 -11.675 1.00 47.09 187 ASP A N 1
ATOM 1469 C CA . ASP A 1 187 ? -8.291 32.211 -11.936 1.00 47.09 187 ASP A CA 1
ATOM 1470 C C . ASP A 1 187 ? -8.481 32.889 -10.578 1.00 47.09 187 ASP A C 1
ATOM 1472 O O . ASP A 1 187 ? -9.520 32.735 -9.931 1.00 47.09 187 ASP A O 1
ATOM 1476 N N . VAL A 1 188 ?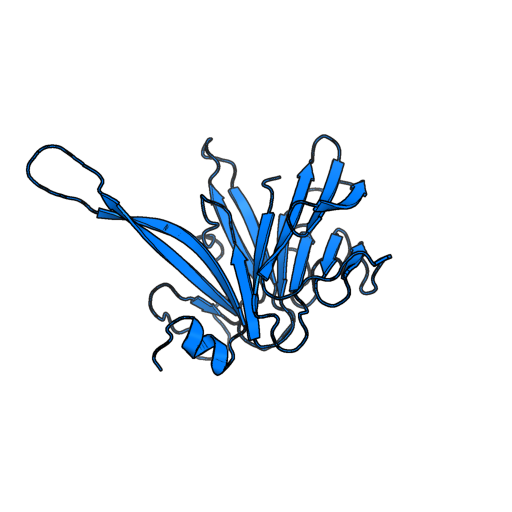 -7.436 33.555 -10.092 1.00 56.00 188 VAL A N 1
ATOM 1477 C CA . VAL A 1 188 ? -7.523 34.325 -8.854 1.00 56.00 188 VAL A CA 1
ATOM 1478 C C . VAL A 1 188 ? -7.939 35.721 -9.277 1.00 56.00 188 VAL A C 1
ATOM 1480 O O . VAL A 1 188 ? -7.108 36.561 -9.620 1.00 56.00 188 VAL A O 1
ATOM 1483 N N . SER A 1 189 ? -9.250 35.946 -9.343 1.00 50.69 189 SER A N 1
ATOM 1484 C CA . SER A 1 189 ? -9.784 37.257 -9.688 1.00 50.69 189 SER A CA 1
ATOM 1485 C C . SER A 1 189 ? -9.328 38.283 -8.651 1.00 50.69 189 SER A C 1
ATOM 1487 O O . SER A 1 189 ? -9.716 38.205 -7.485 1.00 50.69 189 SER A O 1
ATOM 1489 N N . SER A 1 190 ? -8.570 39.283 -9.083 1.00 50.47 190 SER A N 1
ATOM 1490 C CA . SER A 1 190 ? -8.483 40.565 -8.392 1.00 50.47 190 SER A CA 1
ATOM 1491 C C . SER A 1 190 ? -8.825 41.666 -9.384 1.00 50.47 190 SER A C 1
ATOM 1493 O O . SER A 1 190 ? -8.437 41.586 -10.548 1.00 50.47 190 SER A O 1
ATOM 1495 N N . ASN A 1 191 ? -9.614 42.627 -8.903 1.00 53.84 191 ASN A N 1
ATOM 1496 C CA . ASN A 1 191 ? -10.247 43.727 -9.627 1.00 53.84 191 ASN A CA 1
ATOM 1497 C C . ASN A 1 191 ? -9.501 44.207 -10.879 1.00 53.84 191 ASN A C 1
ATOM 1499 O O . ASN A 1 191 ? -8.291 44.407 -10.845 1.00 53.84 191 ASN A O 1
ATOM 1503 N N . TYR A 1 192 ? -10.289 44.395 -11.947 1.00 51.28 192 TYR A N 1
ATOM 1504 C CA . TYR A 1 192 ? -9.986 45.071 -13.210 1.00 51.28 192 TYR A CA 1
ATOM 1505 C C . TYR A 1 192 ? -8.521 45.502 -13.360 1.00 51.28 192 TYR A C 1
ATOM 1507 O O . TYR A 1 192 ? -8.155 46.577 -12.898 1.00 51.28 192 TYR A O 1
ATOM 1515 N N . MET A 1 193 ? -7.713 44.643 -14.000 1.00 53.28 193 MET A N 1
ATOM 1516 C CA . MET A 1 193 ? -6.662 44.970 -14.991 1.00 53.28 193 MET A CA 1
ATOM 1517 C C . MET A 1 193 ? -5.547 43.908 -15.085 1.00 53.28 193 MET A C 1
ATOM 1519 O O . MET A 1 193 ? -4.781 43.948 -16.041 1.00 53.28 193 MET A O 1
ATOM 1523 N N . VAL A 1 194 ? -5.469 42.904 -14.196 1.00 48.53 194 VAL A N 1
ATOM 1524 C CA . VAL A 1 194 ? -4.509 41.787 -14.350 1.00 48.53 194 VAL A CA 1
ATOM 1525 C C . VAL A 1 194 ? -5.130 40.461 -13.904 1.00 48.53 194 VAL A C 1
ATOM 1527 O O . VAL A 1 194 ? -5.423 40.273 -12.726 1.00 48.53 194 VAL A O 1
ATOM 1530 N N . LYS A 1 195 ? -5.300 39.512 -14.835 1.00 48.91 195 LYS A N 1
ATOM 1531 C CA . LYS A 1 195 ? -5.572 38.113 -14.477 1.00 48.91 195 LYS A CA 1
ATOM 1532 C C . LYS A 1 195 ? -4.273 37.468 -14.013 1.00 48.91 195 LYS A C 1
ATOM 1534 O O . LYS A 1 195 ? -3.340 37.329 -14.804 1.00 48.91 195 LYS A O 1
ATOM 1539 N N . SER A 1 196 ? -4.216 37.080 -12.744 1.00 52.28 196 SER A N 1
ATOM 1540 C CA . SER A 1 196 ? -3.126 36.268 -12.211 1.00 52.28 196 SER A CA 1
ATOM 1541 C C . SER A 1 196 ? -3.593 34.820 -12.100 1.00 52.28 196 SER A C 1
ATOM 1543 O O . SER A 1 196 ? -4.685 34.539 -11.604 1.00 52.28 196 SER A O 1
ATOM 1545 N N . TYR A 1 197 ? -2.776 33.898 -12.598 1.00 51.94 197 TYR A N 1
ATOM 1546 C CA . TYR A 1 197 ? -3.067 32.474 -12.536 1.00 51.94 197 TYR A CA 1
ATOM 1547 C C . TYR A 1 197 ? -2.115 31.815 -11.553 1.00 51.94 197 TYR A C 1
ATOM 1549 O O . TYR A 1 197 ? -0.898 31.880 -11.725 1.00 51.94 197 TYR A O 1
ATOM 1557 N N . ASN A 1 198 ? -2.680 31.131 -10.562 1.00 55.91 198 ASN A N 1
ATOM 1558 C CA . ASN A 1 198 ? -1.919 30.239 -9.701 1.00 55.91 198 ASN A CA 1
ATOM 1559 C C . ASN A 1 198 ? -2.156 28.794 -10.142 1.00 55.91 198 ASN A C 1
ATOM 1561 O O . ASN A 1 198 ? -3.288 28.376 -10.399 1.00 55.91 198 ASN A O 1
ATOM 1565 N N . PHE A 1 199 ? -1.077 28.018 -10.210 1.00 54.81 199 PHE A N 1
ATOM 1566 C CA . PHE A 1 199 ? -1.158 26.577 -10.393 1.00 54.81 199 PHE A CA 1
ATOM 1567 C C . PHE A 1 199 ? -1.293 25.923 -9.022 1.00 54.81 199 PHE A C 1
ATOM 1569 O O . PHE A 1 199 ? -0.352 25.955 -8.231 1.00 54.81 199 PHE A O 1
ATOM 1576 N N . LEU A 1 200 ? -2.440 25.294 -8.757 1.00 56.31 200 LEU A N 1
ATOM 1577 C CA . LEU A 1 200 ? -2.588 24.420 -7.594 1.00 56.31 200 LEU A CA 1
ATOM 1578 C C . LEU A 1 200 ? -2.507 22.954 -8.014 1.00 56.31 200 LEU A C 1
ATOM 1580 O O . LEU A 1 200 ? -3.093 22.581 -9.040 1.00 56.31 200 LEU A O 1
ATOM 1584 N N . PRO A 1 201 ? -1.802 22.116 -7.239 1.00 59.38 201 PRO A N 1
ATOM 1585 C CA . PRO A 1 201 ? -1.832 20.686 -7.457 1.00 59.38 201 PRO A CA 1
ATOM 1586 C C . PRO A 1 201 ? -3.258 20.187 -7.171 1.00 59.38 201 PRO A C 1
ATOM 1588 O O . PRO A 1 201 ? -3.859 20.540 -6.162 1.00 59.38 201 PRO A O 1
ATOM 1591 N N . LYS A 1 202 ? -3.805 19.371 -8.075 1.00 65.44 202 LYS A N 1
ATOM 1592 C CA . LYS A 1 202 ? -5.152 18.775 -8.016 1.00 65.44 202 LYS A CA 1
ATOM 1593 C C . LYS A 1 202 ? -5.163 17.251 -7.938 1.00 65.44 202 LYS A C 1
ATOM 1595 O O . LYS A 1 202 ? -6.224 16.660 -7.786 1.00 65.44 202 LYS A O 1
ATOM 1600 N N . GLY A 1 203 ? -4.013 16.607 -8.102 1.00 68.94 203 GLY A N 1
ATOM 1601 C CA . GLY A 1 203 ? -3.921 15.154 -8.045 1.00 68.94 203 GLY A CA 1
ATOM 1602 C C . GLY A 1 203 ? -2.491 14.666 -8.192 1.00 68.94 203 GLY A C 1
ATOM 1603 O O . GLY A 1 203 ? -1.627 15.383 -8.704 1.00 68.94 203 GLY A O 1
ATOM 1604 N N . LEU A 1 204 ? -2.257 13.433 -7.757 1.00 76.19 204 LEU A N 1
ATOM 1605 C CA . LEU A 1 204 ? -0.954 12.783 -7.773 1.00 76.19 204 LEU A CA 1
ATOM 1606 C C . LEU A 1 204 ? -1.097 11.377 -8.363 1.00 76.19 204 LEU A C 1
ATOM 1608 O O . LEU A 1 204 ? -1.915 10.589 -7.898 1.00 76.19 204 LEU A O 1
ATOM 1612 N N . ILE A 1 205 ? -0.295 11.061 -9.379 1.00 75.94 205 ILE A N 1
ATOM 1613 C CA . ILE A 1 205 ? -0.135 9.695 -9.891 1.00 75.94 205 ILE A CA 1
ATOM 1614 C C . ILE A 1 205 ? 1.244 9.186 -9.529 1.00 75.94 205 ILE A C 1
ATOM 1616 O O . ILE A 1 205 ? 2.230 9.904 -9.680 1.00 75.94 205 ILE A O 1
ATOM 1620 N N . LEU A 1 206 ? 1.299 7.936 -9.097 1.00 78.06 206 LEU A N 1
ATOM 1621 C CA . LEU A 1 206 ? 2.505 7.206 -8.752 1.00 78.06 206 LEU A CA 1
ATOM 1622 C C . LEU A 1 206 ? 2.651 6.047 -9.713 1.00 78.06 206 LEU A C 1
ATOM 1624 O O . LEU A 1 206 ? 1.665 5.377 -10.015 1.00 78.06 206 LEU A O 1
ATOM 1628 N N . TYR A 1 207 ? 3.865 5.796 -10.188 1.00 70.25 207 TYR A N 1
ATOM 1629 C CA . TYR A 1 207 ? 4.037 4.755 -11.181 1.00 70.25 207 TYR A CA 1
ATOM 1630 C C . TYR A 1 207 ? 5.428 4.136 -11.242 1.00 70.25 207 TYR A C 1
ATOM 1632 O O . TYR A 1 207 ? 6.442 4.785 -10.977 1.00 70.25 207 TYR A O 1
ATOM 1640 N N . LYS A 1 208 ? 5.474 2.884 -11.702 1.00 74.31 208 LYS A N 1
ATOM 1641 C CA . LYS A 1 208 ? 6.684 2.198 -12.152 1.00 74.31 208 LYS A CA 1
ATOM 1642 C C . LYS A 1 208 ? 6.786 2.243 -13.677 1.00 74.31 208 LYS A C 1
ATOM 1644 O O . LYS A 1 208 ? 5.872 1.779 -14.354 1.00 74.31 208 LYS A O 1
ATOM 1649 N N . PRO A 1 209 ? 7.871 2.794 -14.257 1.00 68.69 209 PRO A N 1
ATOM 1650 C CA . PRO A 1 209 ? 8.002 2.930 -15.699 1.00 68.69 209 PRO A CA 1
ATOM 1651 C C . PRO A 1 209 ? 7.918 1.585 -16.423 1.00 68.69 209 PRO A C 1
ATOM 1653 O O . PRO A 1 209 ? 8.628 0.642 -16.085 1.00 68.69 209 PRO A O 1
ATOM 1656 N N . SER A 1 210 ? 7.135 1.559 -17.494 1.00 69.06 210 SER A N 1
ATOM 1657 C CA . SER A 1 210 ? 7.175 0.559 -18.563 1.00 69.06 210 SER A CA 1
ATOM 1658 C C . SER A 1 210 ? 7.142 1.285 -19.915 1.00 69.06 210 SER A C 1
ATOM 1660 O O . SER A 1 210 ? 6.887 2.493 -19.964 1.00 69.06 210 SER A O 1
ATOM 1662 N N . SER A 1 211 ? 7.436 0.594 -21.019 1.00 67.62 211 SER A N 1
ATOM 1663 C CA . SER A 1 211 ? 7.320 1.179 -22.368 1.00 67.62 211 SER A CA 1
ATOM 1664 C C . SER A 1 211 ? 5.902 1.697 -22.635 1.00 67.62 211 SER A C 1
ATOM 1666 O O . SER A 1 211 ? 5.736 2.827 -23.087 1.00 67.62 211 SER A O 1
ATOM 1668 N N . PHE A 1 212 ? 4.892 0.909 -22.265 1.00 63.91 212 PHE A N 1
ATOM 1669 C CA . PHE A 1 212 ? 3.476 1.258 -22.373 1.00 63.91 212 PHE A CA 1
ATOM 1670 C C . PHE A 1 212 ? 3.099 2.468 -21.510 1.00 63.91 212 PHE A C 1
ATOM 1672 O O . PHE A 1 212 ? 2.502 3.432 -21.990 1.00 63.91 212 PHE A O 1
ATOM 1679 N N . LEU A 1 213 ? 3.499 2.464 -20.237 1.00 63.06 213 LEU A N 1
ATOM 1680 C CA . LEU A 1 213 ? 3.060 3.489 -19.298 1.00 63.06 213 LEU A CA 1
ATOM 1681 C C . LEU A 1 213 ? 3.663 4.863 -19.601 1.00 63.06 213 LEU A C 1
ATOM 1683 O O . LEU A 1 213 ? 3.009 5.879 -19.382 1.00 63.06 213 LEU A O 1
ATOM 1687 N N . LYS A 1 214 ? 4.880 4.902 -20.162 1.00 63.94 214 LYS A N 1
ATOM 1688 C CA . LYS A 1 214 ? 5.482 6.138 -20.682 1.00 63.94 214 LYS A CA 1
ATOM 1689 C C . LYS A 1 214 ? 4.562 6.799 -21.716 1.00 63.94 214 LYS A C 1
ATOM 1691 O O . LYS A 1 214 ? 4.275 7.987 -21.594 1.00 63.94 214 LYS A O 1
ATOM 1696 N N . ALA A 1 215 ? 4.029 6.035 -22.669 1.00 60.22 215 ALA A N 1
ATOM 1697 C CA . ALA A 1 215 ? 3.088 6.570 -23.650 1.00 60.22 215 ALA A CA 1
ATOM 1698 C C . ALA A 1 215 ? 1.791 7.080 -22.987 1.00 60.22 215 ALA A C 1
ATOM 1700 O O . ALA A 1 215 ? 1.354 8.193 -23.280 1.00 60.22 215 ALA A O 1
ATOM 1701 N N . LEU A 1 216 ? 1.231 6.319 -22.035 1.00 57.56 216 LEU A N 1
ATOM 1702 C CA . LEU A 1 216 ? -0.033 6.648 -21.359 1.00 57.56 216 LEU A CA 1
ATOM 1703 C C . LEU A 1 216 ? 0.023 7.962 -20.563 1.00 57.56 216 LEU A C 1
ATOM 1705 O O . LEU A 1 216 ? -0.918 8.752 -20.584 1.00 57.56 216 LEU A O 1
ATOM 1709 N N . ILE A 1 217 ? 1.133 8.235 -19.874 1.00 61.66 217 ILE A N 1
ATOM 1710 C CA . ILE A 1 217 ? 1.281 9.456 -19.062 1.00 61.66 217 ILE A CA 1
ATOM 1711 C C . ILE A 1 217 ? 1.710 10.688 -19.879 1.00 61.66 217 ILE A C 1
ATOM 1713 O O . ILE A 1 217 ? 1.961 11.749 -19.290 1.00 61.66 217 ILE A O 1
ATOM 1717 N N . GLY A 1 218 ? 1.775 10.569 -21.212 1.00 56.66 218 GLY A N 1
ATOM 1718 C CA . GLY A 1 218 ? 2.168 11.639 -22.130 1.00 56.66 218 GLY A CA 1
ATOM 1719 C C . GLY A 1 218 ? 3.672 11.926 -22.135 1.00 56.66 218 GLY A C 1
ATOM 1720 O O . GLY A 1 218 ? 4.075 13.070 -22.341 1.00 56.66 218 GLY A O 1
ATOM 1721 N N . TYR A 1 219 ? 4.508 10.919 -21.869 1.00 45.84 219 TYR A N 1
ATOM 1722 C CA . TYR A 1 219 ? 5.964 11.043 -21.917 1.00 45.84 219 TYR A CA 1
ATOM 1723 C C . TYR A 1 219 ? 6.437 11.038 -23.379 1.00 45.84 219 TYR A C 1
ATOM 1725 O O . TYR A 1 219 ? 6.384 10.004 -24.044 1.00 45.84 219 TYR A O 1
ATOM 1733 N N . LYS A 1 220 ? 6.906 12.185 -23.887 1.00 42.69 220 LYS A N 1
ATOM 1734 C CA . LYS A 1 220 ? 7.692 12.239 -25.130 1.00 42.69 220 LYS A CA 1
ATOM 1735 C C . LYS A 1 220 ? 9.158 11.958 -24.781 1.00 42.69 220 LYS A C 1
ATOM 1737 O O . LYS A 1 220 ? 9.676 12.581 -23.856 1.00 42.69 220 LYS A O 1
ATOM 1742 N N . VAL A 1 221 ? 9.755 10.974 -25.461 1.00 44.66 221 VAL A N 1
ATOM 1743 C CA . VAL A 1 221 ? 11.183 10.608 -25.351 1.00 44.66 221 VAL A CA 1
ATOM 1744 C C . VAL A 1 221 ? 12.056 11.764 -25.819 1.00 44.66 221 VAL A C 1
ATOM 1746 O O . VAL A 1 221 ? 11.663 12.399 -26.823 1.00 44.66 221 VAL A O 1
#

Secondary structure (DSSP, 8-state):
---EEEEEEEETTT--EEEEEESSTTS-TTS-TTSSTT-EEEETTT-EEEESSSS-SEE-----TTPEEEEEEETTTTEEEEEETTEEEEEEE-PPPTT--EEEEEE-STTEEEEE--SS--EE-SS--PPP-SSS---EETTEEEE--SEEEEEEE-TTS--EEEEEEE--SSS-EEEEEEEEEEEE--SSS--EEEEEEEEEEEE---HHHHHHTT---